Protein AF-A0A968QDN0-F1 (afdb_monomer_lite)

Secondary structure (DSSP, 8-state):
---EEEEETTEEEEEETTEEEEEEESSSHHHHHHHHHHHHHTT-TTS-HHHHHHHHHH----HHHHHHS-HHHHHHHHHHHTTSS-HHHHHHHHHHHHHHHHHHHTTS-TT--EEEEE--SPPP-S--B-HHHHHHHHHHHHHHHGGGTTT-S-TT-EEEE-TT-S-PPTT--HHHHHHHHHHTBT--HHHHHHHTT--HHHHHHHHHHHHHTTSEEEEPPPTTGGGSPPPPP-S----------------------SSSHHHHHHHHTT----------TTSHHHHHHHHHH------S----

Sequence (304 aa):
MFEGCLSIDNFFLHFNQGQLVYATNSVAPFERLERHLRRLSNQNPQITNLIIQQPRQEFKNDLQTYISFPTDYKSIIWLLETGHLTNQEAVTLIRRITREVFESFLCLPDFSKYQVVPRVNQITELCRFDLNDYTDQCQKRLKSWEIFRDHIWSSYQRPYLVAVKEKAIAGLSQQQHETICKLLKGLNFRQISAVIDRDELVVAKILYPSIQDKSIILRDPKSPFDLLPNLPRPENVFELPKDSAWRGEDSGFLKVNSHSKQTVLALQDLWKVAYVDHDRSHQKNFSQYLEKNFISDHWLLMMP

Structure (mmCIF, N/CA/C/O backbone):
data_AF-A0A968QDN0-F1
#
_entry.id   AF-A0A968QDN0-F1
#
loop_
_atom_site.group_PDB
_atom_site.id
_atom_site.type_symbol
_atom_site.label_atom_id
_atom_site.label_alt_id
_atom_site.label_comp_id
_atom_site.label_asym_id
_atom_site.label_entity_id
_atom_site.label_seq_id
_atom_site.pdbx_PDB_ins_code
_atom_site.Cartn_x
_atom_site.Cartn_y
_atom_site.Cartn_z
_atom_site.occupancy
_atom_site.B_iso_or_equiv
_atom_site.auth_seq_id
_atom_site.auth_comp_id
_atom_site.auth_asym_id
_atom_site.auth_atom_id
_atom_site.pdbx_PDB_model_num
ATOM 1 N N . MET A 1 1 ? -27.250 -5.675 9.742 1.00 69.69 1 MET A N 1
ATOM 2 C CA . MET A 1 1 ? -26.171 -5.388 8.772 1.00 69.69 1 MET A CA 1
ATOM 3 C C . MET A 1 1 ? -24.840 -5.712 9.449 1.00 69.69 1 MET A C 1
ATOM 5 O O . MET A 1 1 ? -24.754 -5.485 10.646 1.00 69.69 1 MET A O 1
ATOM 9 N N . PHE A 1 2 ? -23.885 -6.346 8.761 1.00 77.44 2 PHE A N 1
ATOM 10 C CA . PHE A 1 2 ? -22.714 -6.968 9.405 1.00 77.44 2 PHE A CA 1
ATOM 11 C C . PHE A 1 2 ? -21.759 -5.947 10.060 1.00 77.44 2 PHE A C 1
ATOM 13 O O . PHE A 1 2 ? -21.459 -4.912 9.468 1.00 77.44 2 PHE A O 1
ATOM 20 N N . GLU A 1 3 ? -21.265 -6.260 11.261 1.00 86.94 3 GLU A N 1
ATOM 21 C CA . GLU A 1 3 ? -20.222 -5.513 11.974 1.00 86.94 3 GLU A CA 1
ATOM 22 C C . GLU A 1 3 ? -19.200 -6.502 12.550 1.00 86.94 3 GLU A C 1
ATOM 24 O O . GLU A 1 3 ? -19.545 -7.422 13.295 1.00 86.94 3 GLU A O 1
ATOM 29 N N . GLY A 1 4 ? -17.933 -6.336 12.181 1.00 87.38 4 GLY A N 1
ATOM 30 C CA . GLY A 1 4 ? -16.901 -7.314 12.503 1.00 87.38 4 GLY A CA 1
ATOM 31 C C . GLY A 1 4 ? -15.704 -7.246 11.574 1.00 87.38 4 GLY A C 1
ATOM 32 O O . GLY A 1 4 ? -15.545 -6.300 10.802 1.00 87.38 4 GLY A O 1
ATOM 33 N N . CYS A 1 5 ? -14.855 -8.259 11.670 1.00 89.31 5 CYS A N 1
ATOM 34 C CA . CYS A 1 5 ? -13.720 -8.473 10.791 1.00 89.31 5 CYS A CA 1
ATOM 35 C C . CYS A 1 5 ? -13.946 -9.746 9.970 1.00 89.31 5 CYS A C 1
ATOM 37 O O . CYS A 1 5 ? -14.256 -10.804 10.520 1.00 89.31 5 CYS A O 1
ATOM 39 N N . LEU A 1 6 ? -13.801 -9.639 8.653 1.00 89.31 6 LEU A N 1
ATOM 40 C CA . LEU A 1 6 ? -13.639 -10.780 7.763 1.00 89.31 6 LEU A CA 1
ATOM 41 C C . LEU A 1 6 ? -12.140 -11.064 7.640 1.00 89.31 6 LEU A C 1
ATOM 43 O O . LEU A 1 6 ? -11.388 -10.213 7.170 1.00 89.31 6 LEU A O 1
ATOM 47 N N . SER A 1 7 ? -11.723 -12.256 8.053 1.00 87.44 7 SER A N 1
ATOM 48 C CA . SER A 1 7 ? -10.343 -12.727 7.973 1.00 87.44 7 SER A CA 1
ATOM 49 C C . SER A 1 7 ? -10.232 -13.824 6.920 1.00 87.44 7 SER A C 1
ATOM 51 O O . SER A 1 7 ? -10.955 -14.816 6.999 1.00 87.44 7 SER A O 1
ATOM 53 N N . ILE A 1 8 ? -9.323 -13.669 5.959 1.00 86.50 8 ILE A N 1
ATOM 54 C CA . ILE A 1 8 ? -9.020 -14.675 4.929 1.00 86.50 8 ILE A CA 1
ATOM 55 C C . ILE A 1 8 ? -7.507 -14.747 4.773 1.00 86.50 8 ILE A C 1
ATOM 57 O O . ILE A 1 8 ? -6.885 -13.742 4.441 1.00 86.50 8 ILE A O 1
ATOM 61 N N . ASP A 1 9 ? -6.907 -15.914 5.011 1.00 85.19 9 ASP A N 1
ATOM 62 C CA . ASP A 1 9 ? -5.451 -16.089 5.021 1.00 85.19 9 ASP A CA 1
ATOM 63 C C . ASP A 1 9 ? -4.755 -15.019 5.891 1.00 85.19 9 ASP A C 1
ATOM 65 O O . ASP A 1 9 ? -4.933 -14.979 7.107 1.00 85.19 9 ASP A O 1
ATOM 69 N N . ASN A 1 10 ? -3.992 -14.122 5.264 1.00 88.12 10 ASN A N 1
ATOM 70 C CA . ASN A 1 10 ? -3.286 -13.023 5.920 1.00 88.12 10 ASN A CA 1
ATOM 71 C C . ASN A 1 10 ? -4.045 -11.685 5.875 1.00 88.12 10 ASN A C 1
ATOM 73 O O . ASN A 1 10 ? -3.478 -10.673 6.282 1.00 88.12 10 ASN A O 1
ATOM 77 N N . PHE A 1 11 ? -5.273 -11.651 5.354 1.00 91.44 11 PHE A N 1
ATOM 78 C CA . PHE A 1 11 ? -6.075 -10.452 5.099 1.00 91.44 11 PHE A CA 1
ATOM 79 C C . PHE A 1 11 ? -7.162 -10.253 6.151 1.00 91.44 11 PHE A C 1
ATOM 81 O O . PHE A 1 11 ? -7.810 -11.207 6.571 1.00 91.44 11 PHE A O 1
ATOM 88 N N . PHE A 1 12 ? -7.397 -8.992 6.510 1.00 91.88 12 PHE A N 1
ATOM 89 C CA . PHE A 1 12 ? -8.346 -8.563 7.534 1.00 91.88 12 PHE A CA 1
ATOM 90 C C . PHE A 1 12 ? -9.145 -7.363 7.017 1.00 91.88 12 PHE A C 1
ATOM 92 O O . PHE A 1 12 ? -8.585 -6.293 6.756 1.00 91.88 12 PHE A O 1
ATOM 99 N N . LEU A 1 13 ? -10.450 -7.546 6.827 1.00 93.38 13 LEU A N 1
ATOM 100 C CA . LEU A 1 13 ? -11.370 -6.535 6.311 1.00 93.38 13 LEU A CA 1
ATOM 101 C C . LEU A 1 13 ? -12.362 -6.169 7.414 1.00 93.38 13 LEU A C 1
ATOM 103 O O . LEU A 1 13 ? -13.166 -6.995 7.841 1.00 93.38 13 LEU A O 1
ATOM 107 N N . HIS A 1 14 ? -12.313 -4.923 7.873 1.00 93.00 14 HIS A N 1
ATOM 108 C CA . HIS A 1 14 ? -13.128 -4.438 8.981 1.00 93.00 14 HIS A CA 1
ATOM 109 C C . HIS A 1 14 ? -14.373 -3.739 8.462 1.00 93.00 14 HIS A C 1
ATOM 111 O O . HIS A 1 14 ? -14.279 -2.778 7.699 1.00 93.00 14 HIS A O 1
ATOM 117 N N . PHE A 1 15 ? -15.532 -4.178 8.941 1.00 90.81 15 PHE A N 1
ATOM 118 C CA . PHE A 1 15 ? -16.835 -3.648 8.565 1.00 90.81 15 PHE A CA 1
ATOM 119 C C . PHE A 1 15 ? -17.557 -3.045 9.762 1.00 90.81 15 PHE A C 1
ATOM 121 O O . PHE A 1 15 ? -17.434 -3.541 10.887 1.00 90.81 15 PHE A O 1
ATOM 128 N N . ASN A 1 16 ? -18.342 -2.005 9.502 1.00 89.56 16 ASN A N 1
ATOM 129 C CA . ASN A 1 16 ? -19.350 -1.494 10.420 1.00 89.56 16 ASN A CA 1
ATOM 130 C C . ASN A 1 16 ? -20.619 -1.166 9.649 1.00 89.56 16 ASN A C 1
ATOM 132 O O . ASN A 1 16 ? -20.554 -0.482 8.628 1.00 89.56 16 ASN A O 1
ATOM 136 N N . GLN A 1 17 ? -21.761 -1.660 10.132 1.00 87.81 17 GLN A N 1
ATOM 137 C CA . GLN A 1 17 ? -23.049 -1.498 9.463 1.00 87.81 17 GLN A CA 1
ATOM 138 C C . GLN A 1 17 ? -22.937 -1.829 7.964 1.00 87.81 17 GLN A C 1
ATOM 140 O O . GLN A 1 17 ? -23.455 -1.107 7.124 1.00 87.81 17 GLN A O 1
ATOM 145 N N . GLY A 1 18 ? -22.225 -2.911 7.623 1.00 85.44 18 GLY A N 1
ATOM 146 C CA . GLY A 1 18 ? -22.058 -3.410 6.250 1.00 85.44 18 GLY A CA 1
ATOM 147 C C . GLY A 1 18 ? -21.146 -2.577 5.356 1.00 85.44 18 GLY A C 1
ATOM 148 O O . GLY A 1 18 ? -20.876 -2.984 4.231 1.00 85.44 18 GLY A O 1
ATOM 149 N N . GLN A 1 19 ? -20.636 -1.450 5.845 1.00 91.44 19 GLN A N 1
ATOM 150 C CA . GLN A 1 19 ? -19.688 -0.611 5.127 1.00 91.44 19 GLN A CA 1
ATOM 151 C C . GLN A 1 19 ? -18.263 -0.996 5.506 1.00 91.44 19 GLN A C 1
ATOM 153 O O . GLN A 1 19 ? -17.982 -1.312 6.665 1.00 91.44 19 GLN A O 1
ATOM 158 N N . LEU A 1 20 ? -17.355 -0.952 4.533 1.00 92.56 20 LEU A N 1
ATOM 159 C CA . LEU A 1 20 ? -15.938 -1.199 4.768 1.00 92.56 20 LEU A CA 1
ATOM 160 C C . LEU A 1 20 ? -15.341 0.008 5.507 1.00 92.56 20 LEU A C 1
ATOM 162 O O . LEU A 1 20 ? -15.508 1.149 5.086 1.00 92.56 20 LEU A O 1
ATOM 166 N N . VAL A 1 21 ? -14.646 -0.237 6.612 1.00 94.12 21 VAL A N 1
ATOM 167 C CA . VAL A 1 21 ? -13.963 0.790 7.419 1.00 94.12 21 VAL A CA 1
ATOM 168 C C . VAL A 1 21 ? -12.477 0.813 7.083 1.00 94.12 21 VAL A C 1
ATOM 170 O O . VAL A 1 21 ? -11.894 1.876 6.871 1.00 94.12 21 VAL A O 1
ATOM 173 N N . TYR A 1 22 ? -11.861 -0.367 7.022 1.00 95.56 22 TYR A N 1
ATOM 174 C CA . TYR A 1 22 ? -10.439 -0.519 6.743 1.00 95.56 22 TYR A CA 1
ATOM 175 C C . TYR A 1 22 ? -10.131 -1.925 6.232 1.00 95.56 22 TYR A C 1
ATOM 177 O O . TYR A 1 22 ? -10.780 -2.888 6.638 1.00 95.56 22 TYR A O 1
ATOM 185 N N . ALA A 1 23 ? -9.115 -2.048 5.382 1.00 95.12 23 ALA A N 1
ATOM 186 C CA . ALA A 1 23 ? -8.560 -3.333 4.980 1.00 95.12 23 ALA A CA 1
ATOM 187 C C . ALA A 1 23 ? -7.055 -3.343 5.243 1.00 95.12 23 ALA A C 1
ATOM 189 O O . ALA A 1 23 ? -6.342 -2.410 4.867 1.00 95.12 23 ALA A O 1
ATOM 190 N N . THR A 1 24 ? -6.567 -4.420 5.853 1.00 94.81 24 THR A N 1
ATOM 191 C CA . THR A 1 24 ? -5.135 -4.672 6.016 1.00 94.81 24 THR A CA 1
ATOM 192 C C . THR A 1 24 ? -4.780 -6.133 5.763 1.00 94.81 24 THR A C 1
ATOM 194 O O . THR A 1 24 ? -5.641 -6.986 5.566 1.00 94.81 24 THR A O 1
ATOM 197 N N . ASN A 1 25 ? -3.485 -6.418 5.741 1.00 92.44 25 ASN A N 1
ATOM 198 C CA . ASN A 1 25 ? -2.953 -7.765 5.791 1.00 92.44 25 ASN A CA 1
ATOM 199 C C . ASN A 1 25 ? -1.662 -7.773 6.621 1.00 92.44 25 ASN A C 1
ATOM 201 O O . ASN A 1 25 ? -1.000 -6.736 6.752 1.00 92.44 25 ASN A O 1
ATOM 205 N N . SER A 1 26 ? -1.300 -8.935 7.158 1.00 89.38 26 SER A N 1
ATOM 206 C CA . SER A 1 26 ? -0.135 -9.113 8.037 1.00 89.38 26 SER A CA 1
ATOM 207 C C . SER A 1 26 ? 1.221 -9.032 7.313 1.00 89.38 26 SER A C 1
ATOM 209 O O . SER A 1 26 ? 2.267 -9.034 7.965 1.00 89.38 26 SER A O 1
ATOM 211 N N . VAL A 1 27 ? 1.243 -8.906 5.980 1.00 90.62 27 VAL A N 1
ATOM 212 C CA . VAL A 1 27 ? 2.476 -8.822 5.185 1.00 90.62 27 VAL A CA 1
ATOM 213 C C . VAL A 1 27 ? 3.043 -7.401 5.225 1.00 90.62 27 VAL A C 1
ATOM 215 O O . VAL A 1 27 ? 2.542 -6.482 4.573 1.00 90.62 27 VAL A O 1
ATOM 218 N N . ALA A 1 28 ? 4.115 -7.232 6.004 1.00 89.69 28 ALA A N 1
ATOM 219 C CA . ALA A 1 28 ? 4.878 -5.988 6.160 1.00 89.69 28 ALA A CA 1
ATOM 220 C C . ALA A 1 28 ? 4.023 -4.699 6.342 1.00 89.69 28 ALA A C 1
ATOM 222 O O . ALA A 1 28 ? 4.246 -3.705 5.648 1.00 89.69 28 ALA A O 1
ATOM 223 N N . PRO A 1 29 ? 3.070 -4.653 7.292 1.00 91.25 29 PRO A N 1
ATOM 224 C CA . PRO A 1 29 ? 2.096 -3.561 7.400 1.00 91.25 29 PRO A CA 1
ATOM 225 C C . PRO A 1 29 ? 2.724 -2.200 7.718 1.00 91.25 29 PRO A C 1
ATOM 227 O O . PRO A 1 29 ? 2.304 -1.192 7.157 1.00 91.25 29 PRO A O 1
ATOM 230 N N . PHE A 1 30 ? 3.782 -2.151 8.535 1.00 92.25 30 PHE A N 1
ATOM 231 C CA . PHE A 1 30 ? 4.504 -0.895 8.762 1.00 92.25 30 PHE A CA 1
ATOM 232 C C . PHE A 1 30 ? 5.289 -0.437 7.535 1.00 92.25 30 PHE A C 1
ATOM 234 O O . PHE A 1 30 ? 5.328 0.754 7.274 1.00 92.25 30 PHE A O 1
ATOM 241 N N . GLU A 1 31 ? 5.855 -1.347 6.733 1.00 94.00 31 GLU A N 1
ATOM 242 C CA . GLU A 1 31 ? 6.490 -0.940 5.469 1.00 94.00 31 GLU A CA 1
ATOM 243 C C . GLU A 1 31 ? 5.456 -0.304 4.534 1.00 94.00 31 GLU A C 1
ATOM 245 O O . GLU A 1 31 ? 5.715 0.741 3.937 1.00 94.00 31 GLU A O 1
ATOM 250 N N . ARG A 1 32 ? 4.251 -0.885 4.478 1.00 95.69 32 ARG A N 1
ATOM 251 C CA . ARG A 1 32 ? 3.128 -0.337 3.717 1.00 95.69 32 ARG A CA 1
ATOM 252 C C . ARG A 1 32 ? 2.730 1.047 4.217 1.00 95.69 32 ARG A C 1
ATOM 254 O O . ARG A 1 32 ? 2.637 1.971 3.411 1.00 95.69 32 ARG A O 1
ATOM 261 N N . LEU A 1 33 ? 2.521 1.203 5.524 1.00 96.75 33 LEU A N 1
ATOM 262 C CA . LEU A 1 33 ? 2.193 2.493 6.129 1.00 96.75 33 LEU A CA 1
ATOM 263 C C . LEU A 1 33 ? 3.286 3.531 5.844 1.00 96.75 33 LEU A C 1
ATOM 265 O O . LEU A 1 33 ? 2.981 4.624 5.373 1.00 96.75 33 LEU A O 1
ATOM 269 N N . GLU A 1 34 ? 4.553 3.172 6.044 1.00 96.50 34 GLU A N 1
ATOM 270 C CA . GLU A 1 34 ? 5.700 4.038 5.781 1.00 96.50 34 GLU A CA 1
ATOM 271 C C . GLU A 1 34 ? 5.760 4.481 4.317 1.00 96.50 34 GLU A C 1
ATOM 273 O O . GLU A 1 34 ? 6.015 5.652 4.046 1.00 96.50 34 GLU A O 1
ATOM 278 N N . ARG A 1 35 ? 5.489 3.590 3.353 1.00 94.75 35 ARG A N 1
ATOM 279 C CA . ARG A 1 35 ? 5.407 3.963 1.932 1.00 94.75 35 ARG A CA 1
ATOM 280 C C . ARG A 1 35 ? 4.325 5.004 1.674 1.00 94.75 35 ARG A C 1
ATOM 282 O O . ARG A 1 35 ? 4.568 5.968 0.949 1.00 94.75 35 ARG A O 1
ATOM 289 N N . HIS A 1 36 ? 3.138 4.828 2.249 1.00 96.06 36 HIS A N 1
ATOM 290 C CA . HIS A 1 36 ? 2.043 5.784 2.065 1.00 96.06 36 HIS A CA 1
ATOM 291 C C . HIS A 1 36 ? 2.304 7.113 2.777 1.00 96.06 36 HIS A C 1
ATOM 293 O O . HIS A 1 36 ? 1.993 8.161 2.211 1.00 96.06 36 HIS A O 1
ATOM 299 N N . LEU A 1 37 ? 2.948 7.088 3.946 1.00 96.06 37 LEU A N 1
ATOM 300 C CA . LEU A 1 37 ? 3.407 8.291 4.642 1.00 96.06 37 LEU A CA 1
ATOM 301 C C . LEU A 1 37 ? 4.501 9.027 3.860 1.00 96.06 37 LEU A C 1
ATOM 303 O O . LEU A 1 37 ? 4.412 10.239 3.731 1.00 96.06 37 LEU A O 1
ATOM 307 N N . ARG A 1 38 ? 5.474 8.326 3.258 1.00 92.44 38 ARG A N 1
ATOM 308 C CA . ARG A 1 38 ? 6.491 8.944 2.379 1.00 92.44 38 ARG A CA 1
ATOM 309 C C . ARG A 1 38 ? 5.867 9.647 1.179 1.00 92.44 38 ARG A C 1
ATOM 311 O O . ARG A 1 38 ? 6.307 10.713 0.771 1.00 92.44 38 ARG A O 1
ATOM 318 N N . ARG A 1 39 ? 4.810 9.076 0.598 1.00 89.44 39 ARG A N 1
ATOM 319 C CA . ARG A 1 39 ? 4.075 9.767 -0.472 1.00 89.44 39 ARG A CA 1
ATOM 320 C C . ARG A 1 39 ? 3.420 11.041 0.032 1.00 89.44 39 ARG A C 1
ATOM 322 O O . ARG A 1 39 ? 3.413 12.046 -0.668 1.00 89.44 39 ARG A O 1
ATOM 329 N N . LEU A 1 40 ? 2.866 10.988 1.237 1.00 91.50 40 LEU A N 1
ATOM 330 C CA . LEU A 1 40 ? 2.240 12.138 1.866 1.00 91.50 40 LEU A CA 1
ATOM 331 C C . LEU A 1 40 ? 3.266 13.211 2.263 1.00 91.50 40 LEU A C 1
ATOM 333 O O . LEU A 1 40 ? 2.987 14.391 2.086 1.00 91.50 40 LEU A O 1
ATOM 337 N N . SER A 1 41 ? 4.471 12.829 2.699 1.00 91.50 41 SER A N 1
ATOM 338 C CA . SER A 1 41 ? 5.529 13.777 3.068 1.00 91.50 41 SER A CA 1
ATOM 339 C C . SER A 1 41 ? 6.000 14.637 1.902 1.00 91.50 41 SER A C 1
ATOM 341 O O . SER A 1 41 ? 6.451 15.760 2.102 1.00 91.50 41 SER A O 1
ATOM 343 N N . ASN A 1 42 ? 5.848 14.152 0.668 1.00 83.69 42 ASN A N 1
ATOM 344 C CA . ASN A 1 42 ? 6.141 14.962 -0.510 1.00 83.69 42 ASN A CA 1
ATOM 345 C C . ASN A 1 42 ? 5.103 16.078 -0.749 1.00 83.69 42 ASN A C 1
ATOM 347 O O . ASN A 1 42 ? 5.359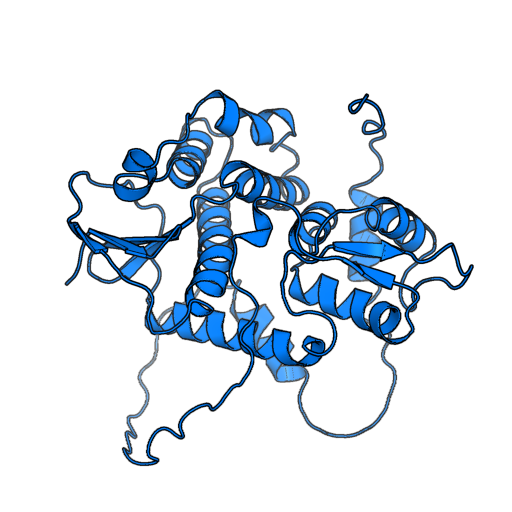 17.016 -1.501 1.00 83.69 42 ASN A O 1
ATOM 351 N N . GLN A 1 43 ? 3.928 15.975 -0.122 1.00 84.88 43 GLN A N 1
ATOM 352 C CA . GLN A 1 43 ? 2.870 16.990 -0.134 1.00 84.88 43 GLN A CA 1
ATOM 353 C C . GLN A 1 43 ? 2.922 17.856 1.132 1.00 84.88 43 GLN A C 1
ATOM 355 O O . GLN A 1 43 ? 2.606 19.043 1.078 1.00 84.88 43 GLN A O 1
ATOM 360 N N . ASN A 1 44 ? 3.360 17.273 2.251 1.00 87.25 44 ASN A N 1
ATOM 361 C CA . ASN A 1 44 ? 3.527 17.935 3.537 1.00 87.25 44 ASN A CA 1
ATOM 362 C C . ASN A 1 44 ? 4.925 17.654 4.132 1.00 87.25 44 ASN A C 1
ATOM 364 O O . ASN A 1 44 ? 5.117 16.631 4.798 1.00 87.25 44 ASN A O 1
ATOM 368 N N . PRO A 1 45 ? 5.890 18.581 3.973 1.00 88.44 45 PRO A N 1
ATOM 369 C CA . PRO A 1 45 ? 7.255 18.418 4.480 1.00 88.44 45 PRO A CA 1
ATOM 370 C C . PRO A 1 45 ? 7.373 18.282 6.006 1.00 88.44 45 PRO A C 1
ATOM 372 O O . PRO A 1 45 ? 8.429 17.888 6.496 1.00 88.44 45 PRO A O 1
ATOM 375 N N . GLN A 1 46 ? 6.317 18.600 6.769 1.00 91.25 46 GLN A N 1
ATOM 376 C CA . GLN A 1 46 ? 6.305 18.400 8.222 1.00 91.25 46 GLN A CA 1
ATOM 377 C C . GLN A 1 46 ? 6.293 16.916 8.600 1.00 91.25 46 GLN A C 1
ATOM 379 O O . GLN A 1 46 ? 6.733 16.564 9.692 1.00 91.25 46 GLN A O 1
ATOM 384 N N . ILE A 1 47 ? 5.851 16.030 7.700 1.00 93.44 47 ILE A N 1
ATOM 385 C CA . ILE A 1 47 ? 5.915 14.577 7.885 1.00 93.44 47 ILE A CA 1
ATOM 386 C C . ILE A 1 47 ? 7.355 14.125 7.611 1.00 93.44 47 ILE A C 1
ATOM 388 O O . ILE A 1 47 ? 7.711 13.673 6.525 1.00 93.44 47 ILE A O 1
ATOM 392 N N . THR A 1 48 ? 8.219 14.296 8.605 1.00 94.19 48 THR A N 1
ATOM 393 C CA . THR A 1 48 ? 9.639 13.946 8.499 1.00 94.19 48 THR A CA 1
ATOM 394 C C . THR A 1 48 ? 9.863 12.433 8.527 1.00 94.19 48 THR A C 1
ATOM 396 O O . THR A 1 48 ? 9.035 11.666 9.018 1.00 94.19 48 THR A O 1
ATOM 399 N N . ASN A 1 49 ? 11.041 11.979 8.088 1.00 90.81 49 ASN A N 1
ATOM 400 C CA . ASN A 1 49 ? 11.413 10.561 8.178 1.00 90.81 49 ASN A CA 1
ATOM 401 C C . ASN A 1 49 ? 11.379 10.010 9.613 1.00 90.81 49 ASN A C 1
ATOM 403 O O . ASN A 1 49 ? 11.121 8.822 9.788 1.00 90.81 49 ASN A O 1
ATOM 407 N N . LEU A 1 50 ? 11.594 10.853 10.629 1.00 93.75 50 LEU A N 1
ATOM 408 C CA . LEU A 1 50 ? 11.444 10.451 12.028 1.00 93.75 50 LEU A CA 1
ATOM 409 C C . LEU A 1 50 ? 9.987 10.084 12.334 1.00 93.75 50 LEU A C 1
ATOM 411 O O . LEU A 1 50 ? 9.734 8.989 12.828 1.00 93.75 50 LEU A O 1
ATOM 415 N N . ILE A 1 51 ? 9.035 10.940 11.951 1.00 94.81 51 ILE A N 1
ATOM 416 C CA . ILE A 1 51 ? 7.593 10.695 12.127 1.00 94.81 51 ILE A CA 1
ATOM 417 C C . ILE A 1 51 ? 7.155 9.436 11.374 1.00 94.81 51 ILE A C 1
ATOM 419 O O . ILE A 1 51 ? 6.389 8.631 11.893 1.00 94.81 51 ILE A O 1
ATOM 423 N N . ILE A 1 52 ? 7.683 9.220 10.167 1.00 95.25 52 ILE A N 1
ATOM 424 C CA . ILE A 1 52 ? 7.364 8.041 9.349 1.00 95.25 52 ILE A CA 1
ATOM 425 C C . ILE A 1 52 ? 7.732 6.732 10.065 1.00 95.25 52 ILE A C 1
ATOM 427 O O . ILE A 1 52 ? 7.015 5.744 9.931 1.00 95.25 52 ILE A O 1
ATOM 431 N N . GLN A 1 53 ? 8.834 6.713 10.822 1.00 94.00 53 GLN A N 1
ATOM 432 C CA . GLN A 1 53 ? 9.348 5.510 11.487 1.00 94.00 53 GLN A CA 1
ATOM 433 C C . GLN A 1 53 ? 8.787 5.289 12.901 1.00 94.00 53 GLN A C 1
ATOM 435 O O . GLN A 1 53 ? 8.811 4.159 13.391 1.00 94.00 53 GLN A O 1
ATOM 440 N N . GLN A 1 54 ? 8.265 6.332 13.553 1.00 94.19 54 GLN A N 1
ATOM 441 C CA . GLN A 1 54 ? 7.722 6.262 14.916 1.00 94.19 54 GLN A CA 1
ATOM 442 C C . GLN A 1 54 ? 6.658 5.168 15.121 1.00 94.19 54 GLN A C 1
ATOM 444 O O . GLN A 1 54 ? 6.796 4.411 16.082 1.00 94.19 54 GLN A O 1
ATOM 449 N N . PRO A 1 55 ? 5.658 4.986 14.230 1.00 94.00 55 PRO A N 1
ATOM 450 C CA . PRO A 1 55 ? 4.643 3.946 14.393 1.00 94.00 55 PRO A CA 1
ATOM 451 C C . PRO A 1 55 ? 5.185 2.541 14.669 1.00 94.00 55 PRO A C 1
ATOM 453 O O . PRO A 1 55 ? 4.652 1.812 15.501 1.00 94.00 55 PRO A O 1
ATOM 456 N N . ARG A 1 56 ? 6.275 2.161 13.993 1.00 91.25 56 ARG A N 1
ATOM 457 C CA . ARG A 1 56 ? 6.905 0.843 14.148 1.00 91.25 56 ARG A CA 1
ATOM 458 C C . ARG A 1 56 ? 7.538 0.654 15.529 1.00 91.25 56 ARG A C 1
ATOM 460 O O . ARG A 1 56 ? 7.695 -0.480 15.971 1.00 91.25 56 ARG A O 1
ATOM 467 N N . GLN A 1 57 ? 7.964 1.743 16.162 1.00 90.38 57 GLN A N 1
ATOM 468 C CA . GLN A 1 57 ? 8.577 1.730 17.490 1.00 90.38 57 GLN A CA 1
ATOM 469 C C . GLN A 1 57 ? 7.507 1.703 18.586 1.00 90.38 57 GLN A C 1
ATOM 471 O O . GLN A 1 57 ? 7.686 1.019 19.590 1.00 90.38 57 GLN A O 1
ATOM 476 N N . GLU A 1 58 ? 6.395 2.404 18.356 1.00 90.19 58 GLU A N 1
ATOM 477 C CA . GLU A 1 58 ? 5.283 2.519 19.301 1.00 90.19 58 GLU A CA 1
ATOM 478 C C . GLU A 1 58 ? 4.441 1.237 19.372 1.00 90.19 58 GLU A C 1
ATOM 480 O O . GLU A 1 58 ? 4.041 0.789 20.446 1.00 90.19 58 GLU A O 1
ATOM 485 N N . PHE A 1 59 ? 4.191 0.603 18.224 1.00 88.00 59 PHE A N 1
ATOM 486 C CA . PHE A 1 59 ? 3.256 -0.513 18.132 1.00 88.00 59 PHE A CA 1
ATOM 487 C C . PHE A 1 59 ? 3.955 -1.832 17.796 1.00 88.00 59 PHE A C 1
ATOM 489 O O . PHE A 1 59 ? 4.752 -1.937 16.864 1.00 88.00 59 PHE A O 1
ATOM 496 N N . LYS A 1 60 ? 3.588 -2.891 18.525 1.00 79.69 60 LYS A N 1
ATOM 497 C CA . LYS A 1 60 ? 3.985 -4.271 18.214 1.00 79.69 60 LYS A CA 1
ATOM 498 C C . LYS A 1 60 ? 2.914 -4.948 17.369 1.00 79.69 60 LYS A C 1
ATOM 500 O O . LYS A 1 60 ? 1.728 -4.792 17.636 1.00 79.69 60 LYS A O 1
ATOM 505 N N . ASN A 1 61 ? 3.343 -5.729 16.382 1.00 71.00 61 ASN A N 1
ATOM 506 C CA . ASN A 1 61 ? 2.443 -6.508 15.538 1.00 71.00 61 ASN A CA 1
ATOM 507 C C . ASN A 1 61 ? 2.225 -7.897 16.133 1.00 71.00 61 ASN A C 1
ATOM 509 O O . ASN A 1 61 ? 3.174 -8.670 16.252 1.00 71.00 61 ASN A O 1
ATOM 513 N N . ASP A 1 62 ? 0.973 -8.231 16.424 1.00 69.94 62 ASP A N 1
ATOM 514 C CA . ASP A 1 62 ? 0.532 -9.601 16.661 1.00 69.94 62 ASP A CA 1
ATOM 515 C C . ASP A 1 62 ? -0.778 -9.879 15.901 1.00 69.94 62 ASP A C 1
ATOM 517 O O . ASP A 1 62 ? -1.499 -8.961 15.501 1.00 69.94 62 ASP A O 1
ATOM 521 N N . LEU A 1 63 ? -1.068 -11.159 15.649 1.00 64.38 63 LEU A N 1
ATOM 522 C CA . LEU A 1 63 ? -2.231 -11.578 14.855 1.00 64.38 63 LEU A CA 1
ATOM 523 C C . LEU A 1 63 ? -3.569 -11.202 15.507 1.00 64.38 63 LEU A C 1
ATOM 525 O O . LEU A 1 63 ? -4.503 -10.808 14.811 1.00 64.38 63 LEU A O 1
ATOM 529 N N . GLN A 1 64 ? -3.659 -11.281 16.837 1.00 69.06 64 GLN A N 1
ATOM 530 C CA . GLN A 1 64 ? -4.881 -10.941 17.576 1.00 69.06 64 GLN A CA 1
ATOM 531 C C . GLN A 1 64 ? -5.218 -9.449 17.460 1.00 69.06 64 GLN A C 1
ATOM 533 O O . GLN A 1 64 ? -6.388 -9.052 17.418 1.00 69.06 64 GLN A O 1
ATOM 538 N N . THR A 1 65 ? -4.193 -8.613 17.328 1.00 74.38 65 THR A N 1
ATOM 539 C CA . THR A 1 65 ? -4.341 -7.180 17.125 1.00 74.38 65 THR A CA 1
ATOM 540 C C . THR A 1 65 ? -4.919 -6.866 15.749 1.00 74.38 65 THR A C 1
ATOM 542 O O . THR A 1 65 ? -5.740 -5.962 15.655 1.00 74.38 65 THR A O 1
ATOM 545 N N . TYR A 1 66 ? -4.600 -7.624 14.694 1.00 72.38 66 TYR A N 1
ATOM 546 C CA . TYR A 1 66 ? -5.196 -7.387 13.369 1.00 72.38 66 TYR A CA 1
ATOM 547 C C . TYR A 1 66 ? -6.684 -7.706 13.307 1.00 72.38 66 TYR A C 1
ATOM 549 O O . TYR A 1 66 ? -7.429 -6.984 12.658 1.00 72.38 66 TYR A O 1
ATOM 557 N N . ILE A 1 67 ? -7.136 -8.741 14.011 1.00 73.31 67 ILE A N 1
ATOM 558 C CA . ILE A 1 67 ? -8.559 -9.100 14.037 1.00 73.31 67 ILE A CA 1
ATOM 559 C C . ILE A 1 67 ? -9.368 -8.054 14.812 1.00 73.31 67 ILE A C 1
ATOM 561 O O . ILE A 1 67 ? -10.472 -7.688 14.407 1.00 73.31 67 ILE A O 1
ATOM 565 N N . SER A 1 68 ? -8.820 -7.564 15.925 1.00 79.50 68 SER A N 1
ATOM 566 C CA . SER A 1 68 ? -9.520 -6.638 16.816 1.00 79.50 68 SER A CA 1
ATOM 567 C C . SER A 1 68 ? -9.416 -5.184 16.358 1.00 79.50 68 SER A C 1
ATOM 569 O O . SER A 1 68 ? -10.436 -4.521 16.186 1.00 79.50 68 SER A O 1
ATOM 571 N N . PHE A 1 69 ? -8.198 -4.677 16.172 1.00 84.75 69 PHE A N 1
ATOM 572 C CA . PHE A 1 69 ? -7.934 -3.289 15.816 1.00 84.75 69 PHE A CA 1
ATOM 573 C C . PHE A 1 69 ? -6.505 -3.158 15.239 1.00 84.75 69 PHE A C 1
ATOM 575 O O . PHE A 1 69 ? -5.543 -3.038 16.014 1.00 84.75 69 PHE A O 1
ATOM 582 N N . PRO A 1 70 ? -6.364 -3.182 13.897 1.00 88.31 70 PRO A N 1
ATOM 583 C CA . PRO A 1 70 ? -5.086 -3.235 13.194 1.00 88.31 70 PRO A CA 1
ATOM 584 C C . PRO A 1 70 ? -4.075 -2.185 13.630 1.00 88.31 70 PRO A C 1
ATOM 586 O O . PRO A 1 70 ? -4.416 -1.016 13.801 1.00 88.31 70 PRO A O 1
ATOM 589 N N . THR A 1 71 ? -2.812 -2.590 13.769 1.00 89.69 71 THR A N 1
ATOM 590 C CA . THR A 1 71 ? -1.736 -1.712 14.253 1.00 89.69 71 THR A CA 1
ATOM 591 C C . THR A 1 71 ? -1.419 -0.568 13.304 1.00 89.69 71 THR A C 1
ATOM 593 O O . THR A 1 71 ? -1.146 0.538 13.757 1.00 89.69 71 THR A O 1
ATOM 596 N N . ASP A 1 72 ? -1.494 -0.792 11.998 1.00 92.62 72 ASP A N 1
ATOM 597 C CA . ASP A 1 72 ? -1.337 0.244 10.981 1.00 92.62 72 ASP A CA 1
ATOM 598 C C . ASP A 1 72 ? -2.502 1.248 11.007 1.00 92.62 72 ASP A C 1
ATOM 600 O O . ASP A 1 72 ? -2.265 2.448 10.901 1.00 92.62 72 ASP A O 1
ATOM 604 N N . TYR A 1 73 ? -3.737 0.800 11.255 1.00 94.81 73 TYR A N 1
ATOM 605 C CA . TYR A 1 73 ? -4.877 1.704 11.462 1.00 94.81 73 TYR A CA 1
ATOM 606 C C . TYR A 1 73 ? -4.752 2.507 12.766 1.00 94.81 73 TYR A C 1
ATOM 608 O O . TYR A 1 73 ? -4.893 3.730 12.756 1.00 94.81 73 TYR A O 1
ATOM 616 N N . LYS A 1 74 ? -4.405 1.837 13.877 1.00 93.19 74 LYS A N 1
ATOM 617 C CA . LYS A 1 74 ? -4.077 2.483 15.162 1.00 93.19 74 LYS A CA 1
ATOM 618 C C . LYS A 1 74 ? -2.988 3.531 15.003 1.00 93.19 74 LYS A C 1
ATOM 620 O O . LYS A 1 74 ? -3.107 4.612 15.557 1.00 93.19 74 LYS A O 1
ATOM 625 N N . SER A 1 75 ? -1.963 3.230 14.212 1.00 95.38 75 SER A N 1
ATOM 626 C CA . SER A 1 75 ? -0.862 4.153 13.947 1.00 95.38 75 SER A CA 1
ATOM 627 C C . SER A 1 75 ? -1.327 5.420 13.239 1.00 95.38 75 SER A C 1
ATOM 629 O O . SER A 1 75 ? -0.868 6.504 13.575 1.00 95.38 75 SER A O 1
ATOM 631 N N . ILE A 1 76 ? -2.248 5.308 12.277 1.00 97.31 76 ILE A N 1
ATOM 632 C CA . ILE A 1 76 ? -2.817 6.477 11.593 1.00 97.31 76 ILE A CA 1
ATOM 633 C C . ILE A 1 76 ? -3.618 7.338 12.577 1.00 97.31 76 ILE A C 1
ATOM 635 O O . ILE A 1 76 ? -3.498 8.561 12.547 1.00 97.31 76 ILE A O 1
ATOM 639 N N . ILE A 1 77 ? -4.409 6.711 13.452 1.00 95.88 77 ILE A N 1
ATOM 640 C CA . ILE A 1 77 ? -5.168 7.418 14.494 1.00 95.88 77 ILE A CA 1
ATOM 641 C C . ILE A 1 77 ? -4.218 8.096 15.481 1.00 95.88 77 ILE A C 1
ATOM 643 O O . ILE A 1 77 ? -4.371 9.280 15.748 1.00 95.88 77 ILE A O 1
ATOM 647 N N . TRP A 1 78 ? -3.193 7.389 15.948 1.00 96.12 78 TRP A N 1
ATOM 648 C CA . TRP A 1 78 ? -2.193 7.937 16.857 1.00 96.12 78 TRP A CA 1
ATOM 649 C C . TRP A 1 78 ? -1.469 9.142 16.247 1.00 96.12 78 TRP A C 1
ATOM 651 O O . TRP A 1 78 ? -1.371 10.178 16.891 1.00 96.12 78 TRP A O 1
ATOM 661 N N . LEU A 1 79 ? -1.039 9.056 14.982 1.00 97.12 79 LEU A N 1
ATOM 662 C CA . LEU A 1 79 ? -0.421 10.179 14.267 1.00 97.12 79 LEU A CA 1
ATOM 663 C C . LEU A 1 79 ? -1.370 11.382 14.104 1.00 97.12 79 LEU A C 1
ATOM 665 O O . LEU A 1 79 ? -0.916 12.525 14.058 1.00 97.12 79 LEU A O 1
ATOM 669 N N . LEU A 1 80 ? -2.679 11.146 13.992 1.00 97.19 80 LEU A N 1
ATOM 670 C CA . LEU A 1 80 ? -3.692 12.204 13.983 1.00 97.19 80 LEU A CA 1
ATOM 671 C C . LEU A 1 80 ? -3.844 12.838 15.375 1.00 97.19 80 LEU A C 1
ATOM 673 O O . LEU A 1 80 ? -3.859 14.060 15.495 1.00 97.19 80 LEU A O 1
ATOM 677 N N . GLU A 1 81 ? -3.932 12.021 16.423 1.00 95.94 81 GLU A N 1
ATOM 678 C CA . GLU A 1 81 ? -4.099 12.464 17.814 1.00 95.94 81 GLU A CA 1
ATOM 679 C C . GLU A 1 81 ? -2.878 13.231 18.337 1.00 95.94 81 GLU A C 1
ATOM 681 O O . GLU A 1 81 ? -3.032 14.195 19.086 1.00 95.94 81 GLU A O 1
ATOM 686 N N . THR A 1 82 ? -1.669 12.866 17.902 1.00 95.31 82 THR A N 1
ATOM 687 C CA . THR A 1 82 ? -0.426 13.586 18.225 1.00 95.31 82 THR A CA 1
ATOM 688 C C . THR A 1 82 ? -0.186 14.818 17.348 1.00 95.31 82 THR A C 1
ATOM 690 O O . THR A 1 82 ? 0.806 15.524 17.529 1.00 95.31 82 THR A O 1
ATOM 693 N N . GLY A 1 83 ? -1.094 15.117 16.412 1.00 95.25 83 GLY A N 1
ATOM 694 C CA . GLY A 1 83 ? -1.031 16.303 15.557 1.00 95.25 83 GLY A CA 1
ATOM 695 C C . GLY A 1 83 ? -0.006 16.219 14.423 1.00 95.25 83 GLY A C 1
ATOM 696 O O . GLY A 1 83 ? 0.292 17.235 13.796 1.00 95.25 83 GLY A O 1
ATOM 697 N N . HIS A 1 84 ? 0.534 15.032 14.134 1.00 96.31 84 HIS A N 1
ATOM 698 C CA . HIS A 1 84 ? 1.431 14.806 12.995 1.00 96.31 84 HIS A CA 1
ATOM 699 C C . HIS A 1 84 ? 0.687 14.687 11.661 1.00 96.31 84 HIS A C 1
ATOM 701 O O . HIS A 1 84 ? 1.286 14.903 10.608 1.00 96.31 84 HIS A O 1
ATOM 707 N N . LEU A 1 85 ? -0.606 14.356 11.697 1.00 97.12 85 LEU A N 1
ATOM 708 C CA . LEU A 1 85 ? -1.491 14.332 10.537 1.00 97.12 85 LEU A CA 1
ATOM 709 C C . LEU A 1 85 ? -2.713 15.213 10.776 1.00 97.12 85 LEU A C 1
ATOM 711 O O . LEU A 1 85 ? -3.278 15.253 11.865 1.00 97.12 85 LEU A O 1
ATOM 715 N N . THR A 1 86 ? -3.191 15.848 9.716 1.00 96.69 86 THR A N 1
ATOM 716 C CA . THR A 1 86 ? -4.545 16.397 9.656 1.00 96.69 86 THR A CA 1
ATOM 717 C C . THR A 1 86 ? -5.573 15.285 9.424 1.00 96.69 86 THR A C 1
ATOM 719 O O . THR A 1 86 ? -5.260 14.193 8.941 1.00 96.69 86 THR A O 1
ATOM 722 N N . ASN A 1 87 ? -6.852 15.569 9.691 1.00 96.62 87 ASN A N 1
ATOM 723 C CA . ASN A 1 87 ? -7.931 14.611 9.424 1.00 96.62 87 ASN A CA 1
ATOM 724 C C . ASN A 1 87 ? -7.983 14.191 7.937 1.00 96.62 87 ASN A C 1
ATOM 726 O O . ASN A 1 87 ? -8.142 13.011 7.626 1.00 96.62 87 ASN A O 1
ATOM 730 N N . GLN A 1 88 ? -7.776 15.136 7.012 1.00 96.56 88 GLN A N 1
ATOM 731 C CA . GLN A 1 88 ? -7.772 14.857 5.572 1.00 96.56 88 GLN A CA 1
ATOM 732 C C . GLN A 1 88 ? -6.623 13.927 5.160 1.00 96.56 88 GLN A C 1
ATOM 734 O O . GLN A 1 88 ? -6.811 13.033 4.330 1.00 96.56 88 GLN A O 1
ATOM 739 N N . GLU A 1 89 ? -5.446 14.113 5.749 1.00 96.75 89 GLU A N 1
ATOM 740 C CA . GLU A 1 89 ? -4.271 13.272 5.530 1.00 96.75 89 GLU A CA 1
ATOM 741 C C . GLU A 1 89 ? -4.470 11.858 6.081 1.00 96.75 89 GLU A C 1
ATOM 743 O O . GLU A 1 89 ? -4.238 10.883 5.363 1.00 96.75 89 GLU A O 1
ATOM 748 N N . ALA A 1 90 ? -4.989 11.738 7.307 1.00 97.69 90 ALA A N 1
ATOM 749 C CA . ALA A 1 90 ? -5.323 10.454 7.917 1.00 97.69 90 ALA A CA 1
ATOM 750 C C . ALA A 1 90 ? -6.338 9.676 7.064 1.00 97.69 90 ALA A C 1
ATOM 752 O O . ALA A 1 90 ? -6.100 8.523 6.699 1.00 97.69 90 ALA A O 1
ATOM 753 N N . VAL A 1 91 ? -7.428 10.328 6.640 1.00 97.38 91 VAL A N 1
ATOM 754 C CA . VAL A 1 91 ? -8.405 9.728 5.721 1.00 97.38 91 VAL A CA 1
ATOM 755 C C . VAL A 1 91 ? -7.739 9.332 4.400 1.00 97.38 91 VAL A C 1
ATOM 757 O O . VAL A 1 91 ? -8.002 8.250 3.883 1.00 97.38 91 VAL A O 1
ATOM 760 N N . THR A 1 92 ? -6.845 10.156 3.851 1.00 95.62 92 THR A N 1
ATOM 761 C CA . THR A 1 92 ? -6.121 9.840 2.608 1.00 95.62 92 THR A CA 1
ATOM 762 C C . THR A 1 92 ? -5.263 8.580 2.740 1.00 95.62 92 THR A C 1
ATOM 764 O O . THR A 1 92 ? -5.303 7.733 1.843 1.00 95.62 92 THR A O 1
ATOM 767 N N . LEU A 1 93 ? -4.535 8.411 3.847 1.00 96.88 93 LEU A N 1
ATOM 768 C CA . LEU A 1 93 ? -3.769 7.191 4.128 1.00 96.88 93 LEU A CA 1
ATOM 769 C C . LEU A 1 93 ? -4.682 5.968 4.203 1.00 96.88 93 LEU A C 1
ATOM 771 O O . LEU A 1 93 ? -4.416 4.966 3.539 1.00 96.88 93 LEU A O 1
ATOM 775 N N . ILE A 1 94 ? -5.796 6.083 4.929 1.00 97.38 94 ILE A N 1
ATOM 776 C CA . ILE A 1 94 ? -6.794 5.017 5.067 1.00 97.38 94 ILE A CA 1
ATOM 777 C C . ILE A 1 94 ? -7.315 4.593 3.696 1.00 97.38 94 ILE A C 1
ATOM 779 O O . ILE A 1 94 ? -7.318 3.401 3.387 1.00 97.38 94 ILE A O 1
ATOM 783 N N . ARG A 1 95 ? -7.688 5.553 2.838 1.00 95.75 95 ARG A N 1
ATOM 784 C CA . ARG A 1 95 ? -8.153 5.268 1.472 1.00 95.75 95 ARG A CA 1
ATOM 785 C C . ARG A 1 95 ? -7.096 4.539 0.645 1.00 95.75 95 ARG A C 1
ATOM 787 O O . ARG A 1 95 ? -7.432 3.590 -0.056 1.00 95.75 95 ARG A O 1
ATOM 794 N N . ARG A 1 96 ? -5.839 4.993 0.691 1.00 94.81 96 ARG A N 1
ATOM 795 C CA . ARG A 1 96 ? -4.744 4.435 -0.121 1.00 94.81 96 ARG A CA 1
ATOM 796 C C . ARG A 1 96 ? -4.347 3.029 0.330 1.00 94.81 96 ARG A C 1
ATOM 798 O O . ARG A 1 96 ? -4.196 2.156 -0.522 1.00 94.81 96 ARG A O 1
ATOM 805 N N . ILE A 1 97 ? -4.217 2.808 1.638 1.00 96.94 97 ILE A N 1
ATOM 806 C CA . ILE A 1 97 ? -3.856 1.500 2.197 1.00 96.94 97 ILE A CA 1
ATOM 807 C C . ILE A 1 97 ? -4.982 0.495 1.980 1.00 96.94 97 ILE A C 1
ATOM 809 O O . ILE A 1 97 ? -4.724 -0.588 1.459 1.00 96.94 97 ILE A O 1
ATOM 813 N N . THR A 1 98 ? -6.222 0.878 2.302 1.00 97.12 98 THR A N 1
ATOM 814 C CA . THR A 1 98 ? -7.390 0.012 2.094 1.00 97.12 98 THR A CA 1
ATOM 815 C C . THR A 1 98 ? -7.466 -0.426 0.635 1.00 97.12 98 THR A C 1
ATOM 817 O O . THR A 1 98 ? -7.679 -1.601 0.375 1.00 97.12 98 THR A O 1
ATOM 820 N N . ARG A 1 99 ? -7.186 0.469 -0.323 1.00 95.94 99 ARG A N 1
ATOM 821 C CA . ARG A 1 99 ? -7.244 0.152 -1.756 1.00 95.94 99 ARG A CA 1
ATOM 822 C C . ARG A 1 99 ? -6.158 -0.835 -2.157 1.00 95.94 99 ARG A C 1
ATOM 824 O O . ARG A 1 99 ? -6.453 -1.814 -2.826 1.00 95.94 99 ARG A O 1
ATOM 831 N N . GLU A 1 100 ? -4.912 -0.578 -1.751 1.00 95.38 100 GLU A N 1
ATOM 832 C CA . GLU A 1 100 ? -3.783 -1.480 -2.022 1.00 95.38 100 GLU A CA 1
ATOM 833 C C . GLU A 1 100 ? -4.073 -2.899 -1.515 1.00 95.38 100 GLU A C 1
ATOM 835 O O . GLU A 1 100 ? -3.838 -3.876 -2.224 1.00 95.38 100 GLU A O 1
ATOM 840 N N . VAL A 1 101 ? -4.612 -3.009 -0.302 1.00 96.56 101 VAL A N 1
ATOM 841 C CA . VAL A 1 101 ? -4.918 -4.299 0.317 1.00 96.56 101 VAL A CA 1
ATOM 842 C C . VAL A 1 101 ? -6.127 -4.951 -0.337 1.00 96.56 101 VAL A C 1
ATOM 844 O O . VAL A 1 101 ? -6.087 -6.145 -0.607 1.00 96.56 101 VAL A O 1
ATOM 847 N N . PHE A 1 102 ? -7.186 -4.188 -0.597 1.00 95.50 102 PHE A N 1
ATOM 848 C CA . PHE A 1 102 ? -8.424 -4.709 -1.164 1.00 95.50 102 PHE A CA 1
ATOM 849 C C . PHE A 1 102 ? -8.229 -5.183 -2.609 1.00 95.50 102 PHE A C 1
ATOM 851 O O . PHE A 1 102 ? -8.737 -6.233 -2.975 1.00 95.50 102 PHE A O 1
ATOM 858 N N . GLU A 1 103 ? -7.415 -4.488 -3.411 1.00 94.50 103 GLU A N 1
ATOM 859 C CA . GLU A 1 103 ? -6.981 -4.984 -4.724 1.00 94.50 103 GLU A CA 1
ATOM 860 C C . GLU A 1 103 ? -6.300 -6.345 -4.609 1.00 94.50 103 GLU A C 1
ATOM 862 O O . GLU A 1 103 ? -6.648 -7.264 -5.338 1.00 94.50 103 GLU A O 1
ATOM 867 N N . SER A 1 104 ? -5.356 -6.485 -3.677 1.00 94.44 104 SER A N 1
ATOM 868 C CA . SER A 1 104 ? -4.673 -7.757 -3.449 1.00 94.44 104 SER A CA 1
ATOM 869 C C . SER A 1 104 ? -5.620 -8.835 -2.912 1.00 94.44 104 SER A C 1
ATOM 871 O O . SER A 1 104 ? -5.451 -9.998 -3.253 1.00 94.44 104 SER A O 1
ATOM 873 N N . PHE A 1 105 ? -6.605 -8.469 -2.094 1.00 94.00 105 PHE A N 1
ATOM 874 C CA . PHE A 1 105 ? -7.619 -9.382 -1.573 1.00 94.00 105 PHE A CA 1
ATOM 875 C C . PHE A 1 105 ? -8.499 -9.956 -2.690 1.00 94.00 105 PHE A C 1
ATOM 877 O O . PHE A 1 105 ? -8.748 -11.155 -2.712 1.00 94.00 105 PHE A O 1
ATOM 884 N N . LEU A 1 106 ? -8.911 -9.129 -3.656 1.00 92.31 106 LEU A N 1
ATOM 885 C CA . LEU A 1 106 ? -9.700 -9.569 -4.815 1.00 92.31 106 LEU A CA 1
ATOM 886 C C . LEU A 1 106 ? -8.942 -10.529 -5.748 1.00 92.31 106 LEU A C 1
ATOM 888 O O . LEU A 1 106 ? -9.549 -11.117 -6.637 1.00 92.31 106 LEU A O 1
ATOM 892 N N . CYS A 1 107 ? -7.629 -10.674 -5.568 1.00 92.50 107 CYS A N 1
ATOM 893 C CA . CYS A 1 107 ? -6.804 -11.630 -6.300 1.00 92.50 107 CYS A CA 1
ATOM 894 C C . CYS A 1 107 ? -6.666 -12.990 -5.595 1.00 92.50 107 CYS A C 1
ATOM 896 O O . CYS A 1 107 ? -5.954 -13.859 -6.103 1.00 92.50 107 CYS A O 1
ATOM 898 N N . LEU A 1 108 ? -7.252 -13.165 -4.405 1.00 88.56 108 LEU A N 1
ATOM 899 C CA . LEU A 1 108 ? -7.222 -14.447 -3.705 1.00 88.56 108 LEU A CA 1
ATOM 900 C C . LEU A 1 108 ? -8.012 -15.512 -4.486 1.00 88.56 108 LEU A C 1
ATOM 902 O O . LEU A 1 108 ? -9.010 -15.180 -5.123 1.00 88.56 108 LEU A O 1
ATOM 906 N N . PRO A 1 109 ? -7.602 -16.792 -4.435 1.00 81.06 109 PRO A N 1
ATOM 907 C CA . PRO A 1 109 ? -8.365 -17.875 -5.046 1.00 81.06 109 PRO A CA 1
ATOM 908 C C . PRO A 1 109 ? -9.753 -18.051 -4.408 1.00 81.06 109 PRO A C 1
ATOM 910 O O . PRO A 1 109 ? -9.899 -17.942 -3.191 1.00 81.06 109 PRO A O 1
ATOM 913 N N . ASP A 1 110 ? -10.747 -18.452 -5.206 1.00 71.56 110 ASP A N 1
ATOM 914 C CA . ASP A 1 110 ? -12.143 -18.649 -4.765 1.00 71.56 110 ASP A CA 1
ATOM 915 C C . ASP A 1 110 ? -12.311 -19.661 -3.612 1.00 71.56 110 ASP A C 1
ATOM 917 O O . ASP A 1 110 ? -13.307 -19.643 -2.891 1.00 71.56 110 ASP A O 1
ATOM 921 N N . PHE A 1 111 ? -11.333 -20.552 -3.411 1.00 62.34 111 PHE A N 1
ATOM 922 C CA . PHE A 1 111 ? -11.358 -21.597 -2.382 1.00 62.34 111 PHE A CA 1
ATOM 923 C C . PHE A 1 111 ? -10.694 -21.193 -1.055 1.00 62.34 111 PHE A C 1
ATOM 925 O O . PHE A 1 111 ? -10.475 -22.055 -0.196 1.00 62.34 111 PHE A O 1
ATOM 932 N N . SER A 1 112 ? -10.349 -19.915 -0.860 1.00 74.69 112 SER A N 1
ATOM 933 C CA . SER A 1 112 ? -9.764 -19.462 0.404 1.00 74.69 112 SER A CA 1
ATOM 934 C C . SER A 1 112 ? -10.769 -19.580 1.555 1.00 74.69 112 SER A C 1
ATOM 936 O O . SER A 1 112 ? -11.904 -19.102 1.500 1.00 74.69 112 SER A O 1
ATOM 938 N N . LYS A 1 113 ? -10.340 -20.228 2.642 1.00 78.50 113 LYS A N 1
ATOM 939 C CA . LYS A 1 113 ? -11.151 -20.351 3.856 1.00 78.50 113 LYS A CA 1
ATOM 940 C C . LYS A 1 113 ? -11.244 -18.992 4.537 1.00 78.50 113 LYS A C 1
ATOM 942 O O . LYS A 1 113 ? -10.224 -18.352 4.782 1.00 78.50 113 LYS A O 1
ATOM 947 N N . TYR A 1 114 ? -12.458 -18.593 4.892 1.00 82.12 114 TYR A N 1
ATOM 948 C CA . TYR A 1 114 ? -12.706 -17.341 5.590 1.00 82.12 114 TYR A CA 1
ATOM 949 C C . TYR A 1 114 ? -13.229 -17.573 7.004 1.00 82.12 114 TYR A C 1
ATOM 951 O O . TYR A 1 114 ? -13.901 -18.563 7.298 1.00 82.12 114 TYR A O 1
ATOM 959 N N . GLN A 1 115 ? -12.943 -16.615 7.875 1.00 82.56 115 GLN A N 1
ATOM 960 C CA . GLN A 1 115 ? -13.499 -16.522 9.211 1.00 82.56 115 GLN A CA 1
ATOM 961 C C . GLN A 1 115 ? -14.155 -15.157 9.382 1.00 82.56 115 GLN A C 1
ATOM 963 O O . GLN A 1 115 ? -13.579 -14.124 9.049 1.00 82.56 115 GLN A O 1
ATOM 968 N N . VAL A 1 116 ? -15.362 -15.155 9.938 1.00 84.75 116 VAL A N 1
ATOM 969 C CA . VAL A 1 116 ? -16.066 -13.933 10.316 1.00 84.75 116 VAL A CA 1
ATOM 970 C C . VAL A 1 116 ? -15.980 -13.794 11.827 1.00 84.75 116 VAL A C 1
ATOM 972 O O . VAL A 1 116 ? -16.487 -14.642 12.559 1.00 84.75 116 VAL A O 1
ATOM 975 N N . VAL A 1 117 ? -15.324 -12.737 12.292 1.00 83.94 117 VAL A N 1
ATOM 976 C CA . VAL A 1 117 ? -15.154 -12.449 13.716 1.00 83.94 117 VAL A CA 1
ATOM 977 C C . VAL A 1 117 ? -16.020 -11.241 14.076 1.00 83.94 117 VAL A C 1
ATOM 979 O O . VAL A 1 117 ? -15.779 -10.151 13.550 1.00 83.94 117 VAL A O 1
ATOM 982 N N . PRO A 1 118 ? -17.037 -11.397 14.945 1.00 83.12 118 PRO A N 1
ATOM 983 C CA . PRO A 1 118 ? -17.825 -10.272 15.435 1.00 83.12 118 PRO A CA 1
ATOM 984 C C . PRO A 1 118 ? -16.942 -9.224 16.111 1.00 83.12 118 PRO A C 1
ATOM 986 O O . PRO A 1 118 ? -15.946 -9.550 16.761 1.00 83.12 118 PRO A O 1
ATOM 989 N N . ARG A 1 119 ? -17.309 -7.951 15.967 1.00 75.75 119 ARG A N 1
ATOM 990 C CA . ARG A 1 119 ? -16.552 -6.861 16.581 1.00 75.75 119 ARG A CA 1
ATOM 991 C C . ARG A 1 119 ? -16.718 -6.902 18.104 1.00 75.75 119 ARG A C 1
ATOM 993 O O . ARG A 1 119 ? -17.833 -6.817 18.603 1.00 75.75 119 ARG A O 1
ATOM 1000 N N . VAL A 1 120 ? -15.601 -7.002 18.826 1.00 70.19 120 VAL A N 1
ATOM 1001 C CA . VAL A 1 120 ? -15.591 -6.982 20.302 1.00 70.19 120 VAL A CA 1
ATOM 1002 C C . VAL A 1 120 ? -15.427 -5.557 20.842 1.00 70.19 120 VAL A C 1
ATOM 1004 O O . VAL A 1 120 ? -16.029 -5.213 21.852 1.00 70.19 120 VAL A O 1
ATOM 1007 N N . ASN A 1 121 ? -14.663 -4.710 20.141 1.00 69.31 121 ASN A N 1
ATOM 1008 C CA . ASN A 1 121 ? -14.359 -3.337 20.550 1.00 69.31 121 ASN A CA 1
ATOM 1009 C C . ASN A 1 121 ? -14.737 -2.340 19.457 1.00 69.31 121 ASN A C 1
ATOM 1011 O O . ASN A 1 121 ? -14.510 -2.596 18.273 1.00 69.31 121 ASN A O 1
ATOM 1015 N N . GLN A 1 122 ? -15.250 -1.177 19.852 1.00 72.50 122 GLN A N 1
ATOM 1016 C CA . GLN A 1 122 ? -15.524 -0.092 18.919 1.00 72.50 122 GLN A CA 1
ATOM 1017 C C . GLN A 1 122 ? -14.201 0.463 18.375 1.00 72.50 122 GLN A C 1
ATOM 1019 O O . GLN A 1 122 ? -13.325 0.874 19.132 1.00 72.50 122 GLN A O 1
ATOM 1024 N N . ILE A 1 123 ? -14.047 0.443 17.053 1.00 74.88 123 ILE A N 1
ATOM 1025 C CA . ILE A 1 123 ? -12.923 1.082 16.368 1.00 74.88 123 ILE A CA 1
ATOM 1026 C C . ILE A 1 123 ? -13.313 2.545 16.135 1.00 74.88 123 ILE A C 1
ATOM 1028 O O . ILE A 1 123 ? -14.432 2.808 15.700 1.00 74.88 123 ILE A O 1
ATOM 1032 N N . THR A 1 124 ? -12.416 3.495 16.407 1.00 85.62 124 THR A N 1
ATOM 1033 C CA . THR A 1 124 ? -12.631 4.900 16.027 1.00 85.62 124 THR A CA 1
ATOM 1034 C C . THR A 1 124 ? -12.638 5.010 14.507 1.00 85.62 124 THR A C 1
ATOM 1036 O O . THR A 1 124 ? -11.642 4.705 13.856 1.00 85.62 124 THR A O 1
ATOM 1039 N N . GLU A 1 125 ? -13.757 5.438 13.926 1.00 90.00 125 GLU A N 1
ATOM 1040 C CA . GLU A 1 125 ? -13.930 5.461 12.473 1.00 90.00 125 GLU A CA 1
ATOM 1041 C C . GLU A 1 125 ? -13.691 6.860 11.925 1.00 90.00 125 GLU A C 1
ATOM 1043 O O . GLU A 1 125 ? -14.463 7.783 12.172 1.00 90.00 125 GLU A O 1
ATOM 1048 N N . LEU A 1 126 ? -12.628 7.008 11.137 1.00 93.50 126 LEU A N 1
ATOM 1049 C CA . LEU A 1 126 ? -12.344 8.267 10.442 1.00 93.50 126 LEU A CA 1
ATOM 1050 C C . LEU A 1 126 ? -13.080 8.374 9.097 1.00 93.50 126 LEU A C 1
ATOM 1052 O O . LEU A 1 126 ? -13.344 9.475 8.619 1.00 93.50 126 LEU A O 1
ATOM 1056 N N . CYS A 1 127 ? -13.399 7.241 8.463 1.00 93.62 127 CYS A N 1
ATOM 1057 C CA . CYS A 1 127 ? -14.196 7.181 7.238 1.00 93.62 127 CYS A CA 1
ATOM 1058 C C . CYS A 1 127 ? -14.776 5.775 7.010 1.00 93.62 127 CYS A C 1
ATOM 1060 O O . CYS A 1 127 ? -14.378 4.817 7.672 1.00 93.62 127 CYS A O 1
ATOM 1062 N N . ARG A 1 128 ? -15.713 5.673 6.060 1.00 93.81 128 ARG A N 1
ATOM 1063 C CA . ARG A 1 128 ? -16.317 4.422 5.585 1.00 93.81 128 ARG A CA 1
ATOM 1064 C C . ARG A 1 128 ? -16.373 4.409 4.060 1.00 93.81 128 ARG A C 1
ATOM 1066 O O . ARG A 1 128 ? -16.398 5.470 3.429 1.00 93.81 128 ARG A O 1
ATOM 1073 N N . PHE A 1 129 ? -16.427 3.216 3.488 1.00 92.25 129 PHE A N 1
ATOM 1074 C CA . PHE A 1 129 ? -16.535 2.963 2.058 1.00 92.25 129 PHE A CA 1
ATOM 1075 C C . PHE A 1 129 ? -17.769 2.112 1.778 1.00 92.25 129 PHE A C 1
ATOM 1077 O O . PHE A 1 129 ? -18.005 1.107 2.456 1.00 92.25 129 PHE A O 1
ATOM 1084 N N . ASP A 1 130 ? -18.535 2.505 0.763 1.00 91.75 130 ASP A N 1
ATOM 1085 C CA . ASP A 1 130 ? -19.529 1.615 0.177 1.00 91.75 130 ASP A CA 1
ATOM 1086 C C . ASP A 1 130 ? -18.815 0.442 -0.502 1.00 91.75 130 ASP A C 1
ATOM 1088 O O . ASP A 1 130 ? -17.876 0.644 -1.272 1.00 91.75 130 ASP A O 1
ATOM 1092 N N . LEU A 1 131 ? -19.221 -0.785 -0.176 1.00 87.00 131 LEU A N 1
ATOM 1093 C CA . LEU A 1 131 ? -18.510 -1.980 -0.619 1.00 87.00 131 LEU A CA 1
ATOM 1094 C C . LEU A 1 131 ? -18.628 -2.200 -2.132 1.00 87.00 131 LEU A C 1
ATOM 1096 O O . LEU A 1 131 ? -17.656 -2.642 -2.747 1.00 87.00 131 LEU A O 1
ATOM 1100 N N . ASN A 1 132 ? -19.779 -1.884 -2.729 1.00 86.38 132 ASN A N 1
ATOM 1101 C CA . ASN A 1 132 ? -20.007 -2.084 -4.158 1.00 86.38 132 ASN A CA 1
ATOM 1102 C C . ASN A 1 132 ? -19.162 -1.093 -4.958 1.00 86.38 132 ASN A C 1
ATOM 1104 O O . ASN A 1 132 ? -18.363 -1.504 -5.798 1.00 86.38 132 ASN A O 1
ATOM 1108 N N . ASP A 1 133 ? -19.232 0.193 -4.604 1.00 87.69 133 ASP A N 1
ATOM 1109 C CA . ASP A 1 133 ? -18.429 1.239 -5.245 1.00 87.69 133 ASP A CA 1
ATOM 1110 C C . ASP A 1 133 ? -16.924 0.957 -5.123 1.00 87.69 133 ASP A C 1
ATOM 1112 O O . ASP A 1 133 ? -16.149 1.158 -6.068 1.00 87.69 133 ASP A O 1
ATOM 1116 N N . TYR A 1 134 ? -16.489 0.486 -3.948 1.00 87.56 134 TYR A N 1
ATOM 1117 C CA . TYR A 1 134 ? -15.083 0.182 -3.695 1.00 87.56 134 TYR A CA 1
ATOM 1118 C C . TYR A 1 134 ? -14.601 -1.030 -4.494 1.00 87.56 134 TYR A C 1
ATOM 1120 O O . TYR A 1 134 ? -13.500 -1.006 -5.055 1.00 87.56 134 TYR A O 1
ATOM 1128 N N . THR A 1 135 ? -15.438 -2.065 -4.592 1.00 88.38 135 THR A N 1
ATOM 1129 C CA . THR A 1 135 ? -15.167 -3.262 -5.396 1.00 88.38 135 THR A CA 1
ATOM 1130 C C . THR A 1 135 ? -15.059 -2.909 -6.872 1.00 88.38 135 THR A C 1
ATOM 1132 O O . THR A 1 135 ? -14.044 -3.227 -7.496 1.00 88.38 135 THR A O 1
ATOM 1135 N N . ASP A 1 136 ? -16.019 -2.156 -7.406 1.00 89.94 136 ASP A N 1
ATOM 1136 C CA . ASP A 1 136 ? -16.021 -1.701 -8.796 1.00 89.94 136 ASP A CA 1
ATOM 1137 C C . ASP A 1 136 ? -14.771 -0.883 -9.141 1.00 89.94 136 ASP A C 1
ATOM 1139 O O . ASP A 1 136 ? -14.163 -1.053 -10.206 1.00 89.94 136 ASP A O 1
ATOM 1143 N N . GLN A 1 137 ? -14.356 0.017 -8.244 1.00 91.06 137 GLN A N 1
ATOM 1144 C CA . GLN A 1 137 ? -13.144 0.811 -8.432 1.00 91.06 137 GLN A CA 1
ATOM 1145 C C . GLN A 1 137 ? -11.886 -0.066 -8.467 1.00 91.06 137 GLN A C 1
ATOM 1147 O O . GLN A 1 137 ? -11.036 0.119 -9.348 1.00 91.06 137 GLN A O 1
ATOM 1152 N N . CYS A 1 138 ? -11.753 -1.004 -7.528 1.00 90.19 138 CYS A N 1
ATOM 1153 C CA . CYS A 1 138 ? -10.589 -1.884 -7.450 1.00 90.19 138 CYS A CA 1
ATOM 1154 C C . CYS A 1 138 ? -10.527 -2.825 -8.659 1.00 90.19 138 CYS A C 1
ATOM 1156 O O . CYS A 1 138 ? -9.472 -2.950 -9.278 1.00 90.19 138 CYS A O 1
ATOM 1158 N N . GLN A 1 139 ? -11.657 -3.393 -9.087 1.00 90.12 139 GLN A N 1
ATOM 1159 C CA . GLN A 1 139 ? -11.727 -4.238 -10.281 1.00 90.12 139 GLN A CA 1
ATOM 1160 C C . GLN A 1 139 ? -11.332 -3.488 -11.559 1.00 90.12 139 GLN A C 1
ATOM 1162 O O . GLN A 1 139 ? -10.585 -4.023 -12.377 1.00 90.12 139 GLN A O 1
ATOM 1167 N N . LYS A 1 140 ? -11.758 -2.229 -11.741 1.00 91.62 140 LYS A N 1
ATOM 1168 C CA . LYS A 1 140 ? -11.323 -1.401 -12.888 1.00 91.62 140 LYS A CA 1
ATOM 1169 C C . LYS A 1 140 ? -9.806 -1.191 -12.907 1.00 91.62 140 LYS A C 1
ATOM 1171 O O . LYS A 1 140 ? -9.182 -1.224 -13.971 1.00 91.62 140 LYS A O 1
ATOM 1176 N N . ARG A 1 141 ? -9.196 -0.996 -11.736 1.00 91.75 141 ARG A N 1
ATOM 1177 C CA . ARG A 1 141 ? -7.737 -0.868 -11.609 1.00 91.75 141 ARG A CA 1
ATOM 1178 C C . ARG A 1 141 ? -7.016 -2.194 -11.834 1.00 91.75 141 ARG A C 1
ATOM 1180 O O . ARG A 1 141 ? -6.000 -2.190 -12.519 1.00 91.75 141 ARG A O 1
ATOM 1187 N N . LEU A 1 142 ? -7.557 -3.314 -11.357 1.00 90.88 142 LEU A N 1
ATOM 1188 C CA . LEU A 1 142 ? -7.033 -4.652 -11.653 1.00 90.88 142 LEU A CA 1
ATOM 1189 C C . LEU A 1 142 ? -7.075 -4.958 -13.155 1.00 90.88 142 LEU A C 1
ATOM 1191 O O . LEU A 1 142 ? -6.060 -5.363 -13.707 1.00 90.88 142 LEU A O 1
ATOM 1195 N N . LYS A 1 143 ? -8.171 -4.630 -13.850 1.00 91.25 143 LYS A N 1
ATOM 1196 C CA . LYS A 1 143 ? -8.245 -4.721 -15.321 1.00 91.25 143 LYS A CA 1
ATOM 1197 C C . LYS A 1 143 ? -7.178 -3.873 -16.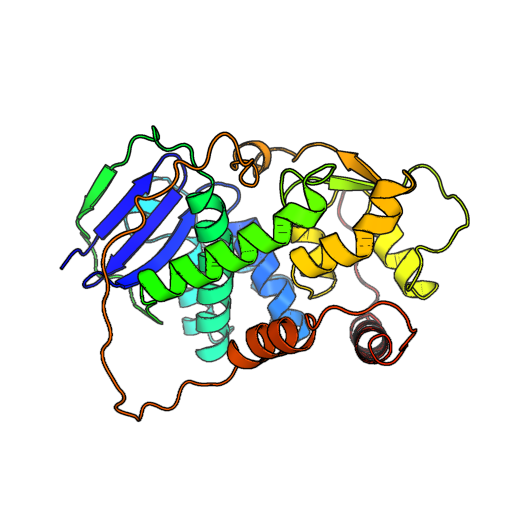017 1.00 91.25 143 LYS A C 1
ATOM 1199 O O . LYS A 1 143 ? -6.615 -4.275 -17.026 1.00 91.25 143 LYS A O 1
ATOM 1204 N N . SER A 1 144 ? -6.833 -2.714 -15.455 1.00 91.12 144 SER A N 1
ATOM 1205 C CA . SER A 1 144 ? -5.760 -1.868 -16.003 1.00 91.12 144 SER A CA 1
ATOM 1206 C C . SER A 1 144 ? -4.368 -2.500 -15.892 1.00 91.12 144 SER A C 1
ATOM 1208 O O . SER A 1 144 ? -3.464 -2.066 -16.598 1.00 91.12 144 SER A O 1
ATOM 1210 N N . TRP A 1 145 ? -4.170 -3.508 -15.036 1.00 92.31 145 TRP A N 1
ATOM 1211 C CA . TRP A 1 145 ? -2.923 -4.274 -14.996 1.00 92.31 145 TRP A CA 1
ATOM 1212 C C . TRP A 1 145 ? -2.817 -5.307 -16.123 1.00 92.31 145 TRP A C 1
ATOM 1214 O O . TRP A 1 145 ? -1.704 -5.714 -16.456 1.00 92.31 145 TRP A O 1
ATOM 1224 N N . GLU A 1 146 ? -3.932 -5.707 -16.745 1.00 89.00 146 GLU A N 1
ATOM 1225 C CA . GLU A 1 146 ? -3.954 -6.761 -17.770 1.00 89.00 146 GLU A CA 1
ATOM 1226 C C . GLU A 1 146 ? -3.072 -6.429 -18.977 1.00 89.00 146 GLU A C 1
ATOM 1228 O O . GLU A 1 146 ? -2.469 -7.329 -19.554 1.00 89.00 146 GLU A O 1
ATOM 1233 N N . ILE A 1 147 ? -2.913 -5.146 -19.321 1.00 89.88 147 ILE A N 1
ATOM 1234 C CA . ILE A 1 147 ? -2.042 -4.711 -20.428 1.00 89.88 147 ILE A CA 1
ATOM 1235 C C . ILE A 1 147 ? -0.557 -5.033 -20.196 1.00 89.88 147 ILE A C 1
ATOM 1237 O O . ILE A 1 147 ? 0.228 -5.022 -21.142 1.00 89.88 147 ILE A O 1
ATOM 1241 N N . PHE A 1 148 ? -0.164 -5.308 -18.949 1.00 92.12 148 PHE A N 1
ATOM 1242 C CA . PHE A 1 148 ? 1.215 -5.607 -18.565 1.00 92.12 148 PHE A CA 1
ATOM 1243 C C . PHE A 1 148 ? 1.460 -7.092 -18.271 1.00 92.12 148 PHE A C 1
ATOM 1245 O O . PHE A 1 148 ? 2.587 -7.466 -17.937 1.00 92.12 148 PHE A O 1
ATOM 1252 N N . ARG A 1 149 ? 0.424 -7.933 -18.382 1.00 86.88 149 ARG A N 1
ATOM 1253 C CA . ARG A 1 149 ? 0.380 -9.308 -17.853 1.00 86.88 149 ARG A CA 1
ATOM 1254 C C . ARG A 1 149 ? 1.497 -10.233 -18.324 1.00 86.88 149 ARG A C 1
ATOM 1256 O O . ARG A 1 149 ? 1.855 -11.161 -17.606 1.00 86.88 149 ARG A O 1
ATOM 1263 N N . ASP A 1 150 ? 2.024 -9.995 -19.524 1.00 90.00 150 ASP A N 1
ATOM 1264 C CA . ASP A 1 150 ? 3.026 -10.869 -20.139 1.00 90.00 150 ASP A CA 1
ATOM 1265 C C . ASP A 1 150 ? 4.340 -10.847 -19.353 1.00 90.00 150 ASP A C 1
ATOM 1267 O O . ASP A 1 150 ? 5.121 -11.793 -19.400 1.00 90.00 150 ASP A O 1
ATOM 1271 N N . HIS A 1 151 ? 4.570 -9.767 -18.603 1.00 93.62 151 HIS A N 1
ATOM 1272 C CA . HIS A 1 151 ? 5.793 -9.558 -17.839 1.00 93.62 151 HIS A CA 1
ATOM 1273 C C . HIS A 1 151 ? 5.501 -9.259 -16.362 1.00 93.62 151 HIS A C 1
ATOM 1275 O O . HIS A 1 151 ? 6.222 -9.738 -15.481 1.00 93.62 151 HIS A O 1
ATOM 1281 N N . ILE A 1 152 ? 4.443 -8.489 -16.081 1.00 95.31 152 ILE A N 1
ATOM 1282 C CA . ILE A 1 152 ? 4.052 -8.076 -14.733 1.00 95.31 152 ILE A CA 1
ATOM 1283 C C . ILE A 1 152 ? 2.877 -8.926 -14.247 1.00 95.31 152 ILE A C 1
ATOM 1285 O O . ILE A 1 152 ? 1.724 -8.687 -14.592 1.00 95.31 152 ILE A O 1
ATOM 1289 N N . TRP A 1 153 ? 3.177 -9.899 -13.397 1.00 94.88 153 TRP A N 1
ATOM 1290 C CA . TRP A 1 153 ? 2.210 -10.742 -12.701 1.00 94.88 153 TRP A CA 1
ATOM 1291 C C . TRP A 1 153 ? 2.049 -10.371 -11.221 1.00 94.88 153 TRP A C 1
ATOM 1293 O O . TRP A 1 153 ? 1.146 -10.879 -10.568 1.00 94.88 153 TRP A O 1
ATOM 1303 N N . SER A 1 154 ? 2.882 -9.484 -10.671 1.00 95.25 154 SER A N 1
ATOM 1304 C CA . SER A 1 154 ? 2.703 -8.938 -9.321 1.00 95.25 154 SER A CA 1
ATOM 1305 C C . SER A 1 154 ? 3.210 -7.503 -9.228 1.00 95.25 154 SER A C 1
ATOM 1307 O O . SER A 1 154 ? 4.309 -7.183 -9.684 1.00 95.25 154 SER A O 1
ATOM 1309 N N . SER A 1 155 ? 2.454 -6.639 -8.539 1.00 95.06 155 SER A N 1
ATOM 1310 C CA . SER A 1 155 ? 2.907 -5.275 -8.213 1.00 95.06 155 SER A CA 1
ATOM 1311 C C . SER A 1 155 ? 4.123 -5.245 -7.267 1.00 95.06 155 SER A C 1
ATOM 1313 O O . SER A 1 155 ? 4.731 -4.194 -7.067 1.00 95.06 155 SER A O 1
ATOM 1315 N N . TYR A 1 156 ? 4.508 -6.401 -6.715 1.00 96.75 156 TYR A N 1
ATOM 1316 C CA . TYR A 1 156 ? 5.694 -6.569 -5.879 1.00 96.75 156 TYR A CA 1
ATOM 1317 C C . TYR A 1 156 ? 6.896 -7.166 -6.629 1.00 96.75 156 TYR A C 1
ATOM 1319 O O . TYR A 1 156 ? 7.952 -7.352 -6.019 1.00 96.75 156 TYR A O 1
ATOM 1327 N N . GLN A 1 157 ? 6.790 -7.426 -7.940 1.00 96.62 157 GLN A N 1
ATOM 1328 C CA . GLN A 1 157 ? 7.964 -7.749 -8.755 1.00 96.62 157 GLN A CA 1
ATOM 1329 C C . GLN A 1 157 ? 8.974 -6.600 -8.734 1.00 96.62 157 GLN A C 1
ATOM 1331 O O . GLN A 1 157 ? 8.625 -5.420 -8.624 1.00 96.62 157 GLN A O 1
ATOM 1336 N N . ARG A 1 158 ? 10.249 -6.970 -8.838 1.00 95.50 158 ARG A N 1
ATOM 1337 C CA . ARG A 1 158 ? 11.386 -6.062 -8.698 1.00 95.50 158 ARG A CA 1
ATOM 1338 C C . ARG A 1 158 ? 12.022 -5.813 -10.061 1.00 95.50 158 ARG A C 1
ATOM 1340 O O . ARG A 1 158 ? 12.654 -6.730 -10.591 1.00 95.50 158 ARG A O 1
ATOM 1347 N N . PRO A 1 159 ? 11.866 -4.618 -10.644 1.00 92.88 159 PRO A N 1
ATOM 1348 C CA . PRO A 1 159 ? 12.577 -4.258 -11.859 1.00 92.88 159 PRO A CA 1
ATOM 1349 C C . PRO A 1 159 ? 14.066 -3.986 -11.582 1.00 92.88 159 PRO A C 1
ATOM 1351 O O . PRO A 1 159 ? 14.432 -3.276 -10.645 1.00 92.88 159 PRO A O 1
ATOM 1354 N N . TYR A 1 160 ? 14.926 -4.561 -12.423 1.00 89.19 160 TYR A N 1
ATOM 1355 C CA . TYR A 1 160 ? 16.378 -4.390 -12.417 1.00 89.19 160 TYR A CA 1
ATOM 1356 C C . TYR A 1 160 ? 16.862 -3.980 -13.797 1.00 89.19 160 TYR A C 1
ATOM 1358 O O . TYR A 1 160 ? 16.433 -4.546 -14.802 1.00 89.19 160 TYR A O 1
ATOM 1366 N N . LEU A 1 161 ? 17.812 -3.054 -13.850 1.00 83.88 161 LEU A N 1
ATOM 1367 C CA . LEU A 1 161 ? 18.484 -2.735 -15.104 1.00 83.88 161 LEU A CA 1
ATOM 1368 C C . LEU A 1 161 ? 19.442 -3.850 -15.510 1.00 83.88 161 LEU A C 1
ATOM 1370 O O . LEU A 1 161 ? 20.281 -4.289 -14.721 1.00 83.88 161 LEU A O 1
ATOM 1374 N N . VAL A 1 162 ? 19.346 -4.265 -16.768 1.00 77.25 162 VAL A N 1
ATOM 1375 C CA . VAL A 1 162 ? 20.360 -5.100 -17.407 1.00 77.25 162 VAL A CA 1
ATOM 1376 C C . VAL A 1 162 ? 21.437 -4.160 -17.932 1.00 77.25 162 VAL A C 1
ATOM 1378 O O . VAL A 1 162 ? 21.142 -3.346 -18.799 1.00 77.25 162 VAL A O 1
ATOM 1381 N N . ALA A 1 163 ? 22.633 -4.246 -17.333 1.00 55.91 163 ALA A N 1
ATOM 1382 C CA . ALA A 1 163 ? 23.866 -3.502 -17.626 1.00 55.91 163 ALA A CA 1
ATOM 1383 C C . ALA A 1 163 ? 23.723 -2.373 -18.662 1.00 55.91 163 ALA A C 1
ATOM 1385 O O . ALA A 1 163 ? 23.657 -2.649 -19.856 1.00 55.91 163 ALA A O 1
ATOM 1386 N N . VAL A 1 164 ? 23.691 -1.131 -18.152 1.00 52.03 164 VAL A N 1
ATOM 1387 C CA . VAL A 1 164 ? 23.797 0.174 -18.835 1.00 52.03 164 VAL A CA 1
ATOM 1388 C C . VAL A 1 164 ? 23.959 0.048 -20.352 1.00 52.03 164 VAL A C 1
ATOM 1390 O O . VAL A 1 164 ? 25.039 0.235 -20.904 1.00 52.03 164 VAL A O 1
ATOM 1393 N N . LYS A 1 165 ? 22.866 -0.233 -21.065 1.00 50.00 165 LYS A N 1
ATOM 1394 C CA . LYS A 1 165 ? 22.770 0.328 -22.405 1.00 50.00 165 LYS A CA 1
ATOM 1395 C C . LYS A 1 165 ? 22.638 1.820 -22.153 1.00 50.00 165 LYS A C 1
ATOM 1397 O O . LYS A 1 165 ? 21.682 2.231 -21.508 1.00 50.00 165 LYS A O 1
ATOM 1402 N N . GLU A 1 166 ? 23.560 2.621 -22.669 1.00 50.66 166 GLU A N 1
ATOM 1403 C CA . GLU A 1 166 ? 23.538 4.098 -22.668 1.00 50.66 166 GLU A CA 1
ATOM 1404 C C . GLU A 1 166 ? 22.283 4.696 -23.346 1.00 50.66 166 GLU A C 1
ATOM 1406 O O . GLU A 1 166 ? 22.193 5.891 -23.616 1.00 50.66 166 GLU A O 1
ATOM 1411 N N . LYS A 1 167 ? 21.280 3.866 -23.646 1.00 54.78 167 LYS A N 1
ATOM 1412 C CA . LYS A 1 167 ? 19.963 4.287 -24.076 1.00 54.78 167 LYS A CA 1
ATOM 1413 C C . LYS A 1 167 ? 19.196 4.767 -22.854 1.00 54.78 167 LYS A C 1
ATOM 1415 O O . LYS A 1 167 ? 18.718 3.972 -22.045 1.00 54.78 167 LYS A O 1
ATOM 1420 N N . ALA A 1 168 ? 19.053 6.085 -22.767 1.00 57.72 168 ALA A N 1
ATOM 1421 C CA . ALA A 1 168 ? 18.067 6.710 -21.906 1.00 57.72 168 ALA A CA 1
ATOM 1422 C C . ALA A 1 168 ? 16.715 5.998 -22.081 1.00 57.72 168 ALA A C 1
ATOM 1424 O O . ALA A 1 168 ? 16.265 5.759 -23.206 1.00 57.72 168 ALA A O 1
ATOM 1425 N N . ILE A 1 169 ? 16.078 5.645 -20.963 1.00 59.38 169 ILE A N 1
ATOM 1426 C CA . ILE A 1 169 ? 14.706 5.128 -20.970 1.00 59.38 169 ILE A CA 1
ATOM 1427 C C . ILE A 1 169 ? 13.841 6.188 -21.659 1.00 59.38 169 ILE A C 1
ATOM 1429 O O . ILE A 1 169 ? 13.827 7.352 -21.246 1.00 59.38 169 ILE A O 1
ATOM 1433 N N . ALA A 1 170 ? 13.163 5.794 -22.737 1.00 57.53 170 ALA A N 1
ATOM 1434 C CA . ALA A 1 170 ? 12.421 6.722 -23.577 1.00 57.53 170 ALA A CA 1
ATOM 1435 C C . ALA A 1 170 ? 11.399 7.513 -22.744 1.00 57.53 170 ALA A C 1
ATOM 1437 O O . ALA A 1 170 ? 10.602 6.944 -22.002 1.00 57.53 170 ALA A O 1
ATOM 1438 N N . GLY A 1 171 ? 11.430 8.840 -22.873 1.00 55.19 171 GLY A N 1
ATOM 1439 C CA . GLY A 1 171 ? 10.521 9.736 -22.159 1.00 55.19 171 GLY A CA 1
ATOM 1440 C C . GLY A 1 171 ? 11.031 10.266 -20.815 1.00 55.19 171 GLY A C 1
ATOM 1441 O O . GLY A 1 171 ? 10.323 11.079 -20.217 1.00 55.19 171 GLY A O 1
ATOM 1442 N N . LEU A 1 172 ? 12.235 9.875 -20.373 1.00 58.06 172 LEU A N 1
ATOM 1443 C CA . LEU A 1 172 ? 12.886 10.397 -19.166 1.00 58.06 172 LEU A CA 1
ATOM 1444 C C . LEU A 1 172 ? 14.036 11.372 -19.482 1.00 58.06 172 LEU A C 1
ATOM 1446 O O . LEU A 1 172 ? 14.785 11.178 -20.437 1.00 58.06 172 LEU A O 1
ATOM 1450 N N . SER A 1 173 ? 14.202 12.405 -18.652 1.00 62.19 173 SER A N 1
ATOM 1451 C CA . SER A 1 173 ? 15.381 13.279 -18.620 1.00 62.19 173 SER A CA 1
ATOM 1452 C C . SER A 1 173 ? 16.609 12.545 -18.068 1.00 62.19 173 SER A C 1
ATOM 1454 O O . SER A 1 173 ? 16.490 11.492 -17.443 1.00 62.19 173 SER A O 1
ATOM 1456 N N . GLN A 1 174 ? 17.804 13.112 -18.246 1.00 62.69 174 GLN A N 1
ATOM 1457 C CA . GLN A 1 174 ? 19.047 12.516 -17.741 1.00 62.69 174 GLN A CA 1
ATOM 1458 C C . GLN A 1 174 ? 19.026 12.310 -16.216 1.00 62.69 174 GLN A C 1
ATOM 1460 O O . GLN A 1 174 ? 19.315 11.219 -15.734 1.00 62.69 174 GLN A O 1
ATOM 1465 N N . GLN A 1 175 ? 18.572 13.308 -15.455 1.00 62.38 175 GLN A N 1
ATOM 1466 C CA . GLN A 1 175 ? 18.436 13.200 -13.999 1.00 62.38 175 GLN A CA 1
ATOM 1467 C C . GLN A 1 175 ? 17.371 12.166 -13.586 1.00 62.38 175 GLN A C 1
ATOM 1469 O O . GLN A 1 175 ? 17.558 11.410 -12.633 1.00 62.38 175 GLN A O 1
ATOM 1474 N N . GLN A 1 176 ? 16.251 12.093 -14.318 1.00 58.97 176 GLN A N 1
ATOM 1475 C CA . GLN A 1 176 ? 15.218 11.069 -14.113 1.00 58.97 176 GLN A CA 1
ATOM 1476 C C . GLN A 1 176 ? 15.766 9.667 -14.349 1.00 58.97 176 GLN A C 1
ATOM 1478 O O . GLN A 1 176 ? 15.487 8.755 -13.571 1.00 58.97 176 GLN A O 1
ATOM 1483 N N . HIS A 1 177 ? 16.549 9.511 -15.415 1.00 65.44 177 HIS A N 1
ATOM 1484 C CA . HIS A 1 177 ? 17.215 8.269 -15.745 1.00 65.44 177 HIS A CA 1
ATOM 1485 C C . HIS A 1 177 ? 18.174 7.866 -14.624 1.00 65.44 177 HIS A C 1
ATOM 1487 O O . HIS A 1 177 ? 18.060 6.757 -14.124 1.00 65.44 177 HIS A O 1
ATOM 1493 N N . GLU A 1 178 ? 19.026 8.767 -14.130 1.00 68.31 178 GLU A N 1
ATOM 1494 C CA . GLU A 1 178 ? 19.939 8.481 -13.015 1.00 68.31 178 GLU A CA 1
ATOM 1495 C C . GLU A 1 178 ? 19.212 8.056 -11.730 1.00 68.31 178 GLU A C 1
ATOM 1497 O O . GLU A 1 178 ? 19.595 7.065 -11.100 1.00 68.31 178 GLU A O 1
ATOM 1502 N N . THR A 1 179 ? 18.140 8.756 -11.348 1.00 66.12 179 THR A N 1
ATOM 1503 C CA . THR A 1 179 ? 17.339 8.409 -10.164 1.00 66.12 179 THR A CA 1
ATOM 1504 C C . THR A 1 179 ? 16.665 7.055 -10.330 1.00 66.12 179 THR A C 1
ATOM 1506 O O . THR A 1 179 ? 16.781 6.198 -9.457 1.00 66.12 179 THR A O 1
ATOM 1509 N N . ILE A 1 180 ? 16.011 6.811 -11.466 1.00 67.50 180 ILE A N 1
ATOM 1510 C CA . ILE A 1 180 ? 15.382 5.517 -11.741 1.00 67.50 180 ILE A CA 1
ATOM 1511 C C . ILE A 1 180 ? 16.443 4.413 -11.780 1.00 67.50 180 ILE A C 1
ATOM 1513 O O . ILE A 1 180 ? 16.248 3.378 -11.155 1.00 67.50 180 ILE A O 1
ATOM 1517 N N . CYS A 1 181 ? 17.617 4.649 -12.363 1.00 70.75 181 CYS A N 1
ATOM 1518 C CA . CYS A 1 181 ? 18.724 3.695 -12.348 1.00 70.75 181 CYS A CA 1
ATOM 1519 C C . CYS A 1 181 ? 19.217 3.346 -10.938 1.00 70.75 181 CYS A C 1
ATOM 1521 O O . CYS A 1 181 ? 19.636 2.212 -10.697 1.00 70.75 181 CYS A O 1
ATOM 1523 N N . LYS A 1 182 ? 19.148 4.286 -9.989 1.00 74.00 182 LYS A N 1
ATOM 1524 C CA . LYS A 1 182 ? 19.427 4.009 -8.572 1.00 74.00 182 LYS A CA 1
ATOM 1525 C C . LYS A 1 182 ? 18.327 3.155 -7.929 1.00 74.00 182 LYS A C 1
ATOM 1527 O O . LYS A 1 182 ? 18.652 2.273 -7.140 1.00 74.00 182 LYS A O 1
ATOM 1532 N N . LEU A 1 183 ? 17.058 3.374 -8.287 1.00 75.19 183 LEU A N 1
ATOM 1533 C CA . LEU A 1 183 ? 15.903 2.644 -7.739 1.00 75.19 183 LEU A CA 1
ATOM 1534 C C . LEU A 1 183 ? 15.732 1.233 -8.324 1.00 75.19 183 LEU A C 1
ATOM 1536 O O . LEU A 1 183 ? 15.293 0.324 -7.618 1.00 75.19 183 LEU A O 1
ATOM 1540 N N . LEU A 1 184 ? 16.129 1.021 -9.582 1.00 79.31 184 LEU A N 1
ATOM 1541 C CA . LEU A 1 184 ? 16.097 -0.263 -10.300 1.00 79.31 184 LEU A CA 1
ATOM 1542 C C . LEU A 1 184 ? 17.219 -1.222 -9.854 1.00 79.31 184 LEU A C 1
ATOM 1544 O O . LEU A 1 184 ? 17.898 -1.860 -10.662 1.00 79.31 184 LEU A O 1
ATOM 1548 N N . LYS A 1 185 ? 17.431 -1.296 -8.538 1.00 80.12 185 LYS A N 1
ATOM 1549 C CA . LYS A 1 185 ? 18.417 -2.136 -7.847 1.00 80.12 185 LYS A CA 1
ATOM 1550 C C . LYS A 1 185 ? 17.769 -2.952 -6.726 1.00 80.12 185 LYS A C 1
ATOM 1552 O O . LYS A 1 185 ? 18.395 -3.241 -5.712 1.00 80.12 185 LYS A O 1
ATOM 1557 N N . GLY A 1 186 ? 16.508 -3.343 -6.912 1.00 80.69 186 GLY A N 1
ATOM 1558 C CA . GLY A 1 186 ? 15.812 -4.276 -6.023 1.00 80.69 186 GLY A CA 1
ATOM 1559 C C . GLY A 1 186 ? 14.594 -3.744 -5.286 1.00 80.69 186 GLY A C 1
ATOM 1560 O O . GLY A 1 186 ? 13.998 -4.512 -4.531 1.00 80.69 186 GLY A O 1
ATOM 1561 N N . LEU A 1 187 ? 14.186 -2.499 -5.537 1.00 89.44 187 LEU A N 1
ATOM 1562 C CA . LEU A 1 187 ? 12.865 -2.021 -5.134 1.00 89.44 187 LEU A CA 1
ATOM 1563 C C . LEU A 1 187 ? 11.782 -2.616 -6.039 1.00 89.44 187 LEU A C 1
ATOM 1565 O O . LEU A 1 187 ? 12.021 -2.859 -7.220 1.00 89.44 187 LEU A O 1
ATOM 1569 N N . ASN A 1 188 ? 10.590 -2.842 -5.490 1.00 95.12 188 ASN A N 1
ATOM 1570 C CA . ASN A 1 188 ? 9.414 -3.246 -6.267 1.00 95.12 188 ASN A CA 1
ATOM 1571 C C . ASN A 1 188 ? 8.601 -2.041 -6.781 1.00 95.12 188 ASN A C 1
ATOM 1573 O O . ASN A 1 188 ? 8.855 -0.904 -6.377 1.00 95.12 188 ASN A O 1
ATOM 1577 N N . PHE A 1 189 ? 7.602 -2.262 -7.648 1.00 94.69 189 PHE A N 1
ATOM 1578 C CA . PHE A 1 189 ? 6.797 -1.165 -8.213 1.00 94.69 189 PHE A CA 1
ATOM 1579 C C . PHE A 1 189 ? 6.137 -0.284 -7.143 1.00 94.69 189 PHE A C 1
ATOM 1581 O O . PHE A 1 189 ? 6.115 0.933 -7.306 1.00 94.69 189 PHE A O 1
ATOM 1588 N N . ARG A 1 190 ? 5.647 -0.863 -6.038 1.0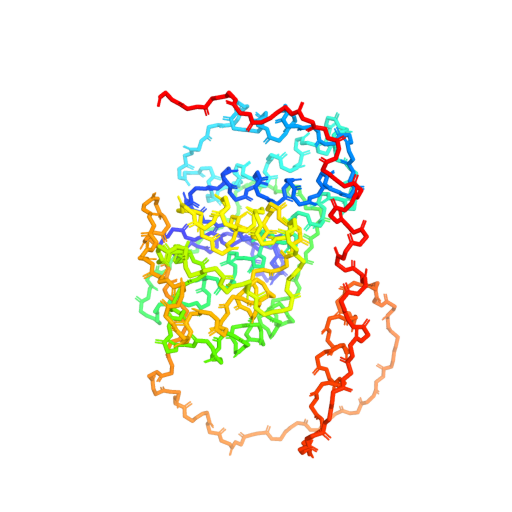0 94.62 190 ARG A N 1
ATOM 1589 C CA . ARG A 1 190 ? 5.018 -0.130 -4.920 1.00 94.62 190 ARG A CA 1
ATOM 1590 C C . ARG A 1 190 ? 6.026 0.725 -4.138 1.00 94.62 190 ARG A C 1
ATOM 1592 O O . ARG A 1 190 ? 5.700 1.815 -3.677 1.00 94.62 190 ARG A O 1
ATOM 1599 N N . GLN A 1 191 ? 7.256 0.247 -3.984 1.00 92.81 191 GLN A N 1
ATOM 1600 C CA . GLN A 1 191 ? 8.342 0.988 -3.336 1.00 92.81 191 GLN A CA 1
ATOM 1601 C C . GLN A 1 191 ? 8.846 2.122 -4.223 1.00 92.81 191 GLN A C 1
ATOM 1603 O O . GLN A 1 191 ? 8.992 3.249 -3.758 1.00 92.81 191 GLN A O 1
ATOM 1608 N N . ILE A 1 192 ? 9.044 1.848 -5.514 1.00 88.75 192 ILE A N 1
ATOM 1609 C CA . ILE A 1 192 ? 9.412 2.869 -6.498 1.00 88.75 192 ILE A CA 1
ATOM 1610 C C . ILE A 1 192 ? 8.328 3.948 -6.546 1.00 88.75 192 ILE A C 1
ATOM 1612 O O . ILE A 1 192 ? 8.650 5.132 -6.482 1.00 88.75 192 ILE A O 1
ATOM 1616 N N . SER A 1 193 ? 7.052 3.550 -6.595 1.00 87.56 193 SER A N 1
ATOM 1617 C CA . SER A 1 193 ? 5.917 4.476 -6.641 1.00 87.56 193 SER A CA 1
ATOM 1618 C C . SER A 1 193 ? 5.866 5.396 -5.422 1.00 87.56 193 SER A C 1
ATOM 1620 O O . SER A 1 193 ? 5.579 6.584 -5.570 1.00 87.56 193 SER A O 1
ATOM 1622 N N . ALA A 1 194 ? 6.235 4.886 -4.243 1.00 86.38 194 ALA A N 1
ATOM 1623 C CA . ALA A 1 194 ? 6.343 5.689 -3.035 1.00 86.38 194 ALA A CA 1
ATOM 1624 C C . ALA A 1 194 ? 7.466 6.732 -3.109 1.00 86.38 194 ALA A C 1
ATOM 1626 O O . ALA A 1 194 ? 7.249 7.886 -2.746 1.00 86.38 194 ALA A O 1
ATOM 1627 N N . VAL A 1 195 ? 8.640 6.342 -3.615 1.00 81.31 195 VAL A N 1
ATOM 1628 C CA . VAL A 1 195 ? 9.803 7.236 -3.721 1.00 81.31 195 VAL A CA 1
ATOM 1629 C C . VAL A 1 195 ? 9.570 8.363 -4.728 1.00 81.31 195 VAL A C 1
ATOM 1631 O O . VAL A 1 195 ? 9.983 9.491 -4.481 1.00 81.31 195 VAL A O 1
ATOM 1634 N N . ILE A 1 196 ? 8.896 8.089 -5.847 1.00 78.69 196 ILE A N 1
ATOM 1635 C CA . ILE A 1 196 ? 8.677 9.090 -6.906 1.00 78.69 196 ILE A CA 1
ATOM 1636 C C . ILE A 1 196 ? 7.309 9.795 -6.826 1.00 78.69 196 ILE A C 1
ATOM 1638 O O . ILE A 1 196 ? 6.947 10.520 -7.751 1.00 78.69 196 ILE A O 1
ATOM 1642 N N . ASP A 1 197 ? 6.538 9.538 -5.763 1.00 82.06 197 ASP A N 1
ATOM 1643 C CA . ASP A 1 197 ? 5.122 9.906 -5.583 1.00 82.06 197 ASP A CA 1
ATOM 1644 C C . ASP A 1 197 ? 4.250 9.727 -6.831 1.00 82.06 197 ASP A C 1
ATOM 1646 O O . ASP A 1 197 ? 3.567 10.633 -7.317 1.00 82.06 197 ASP A O 1
ATOM 1650 N N . ARG A 1 198 ? 4.257 8.515 -7.373 1.00 83.94 198 ARG A N 1
ATOM 1651 C CA . ARG A 1 198 ? 3.346 8.127 -8.451 1.00 83.94 198 ARG A CA 1
ATOM 1652 C C . ARG A 1 198 ? 2.501 6.948 -8.015 1.00 83.94 198 ARG A C 1
ATOM 1654 O O . ARG A 1 198 ? 2.756 6.306 -7.005 1.00 83.94 198 ARG A O 1
ATOM 1661 N N . ASP A 1 199 ? 1.435 6.694 -8.757 1.00 87.69 199 ASP A N 1
ATOM 1662 C CA . ASP A 1 199 ? 0.696 5.447 -8.610 1.00 87.69 199 ASP A CA 1
ATOM 1663 C C . ASP A 1 199 ? 1.491 4.303 -9.254 1.00 87.69 199 ASP A C 1
ATOM 1665 O O . ASP A 1 199 ? 2.101 4.482 -10.306 1.00 87.69 199 ASP A O 1
ATOM 1669 N N . GLU A 1 200 ? 1.505 3.131 -8.631 1.00 90.69 200 GLU A N 1
ATOM 1670 C CA . GLU A 1 200 ? 2.234 1.950 -9.103 1.00 90.69 200 GLU A CA 1
ATOM 1671 C C . GLU A 1 200 ? 1.839 1.510 -10.522 1.00 90.69 200 GLU A C 1
ATOM 1673 O O . GLU A 1 200 ? 2.710 1.064 -11.266 1.00 90.69 200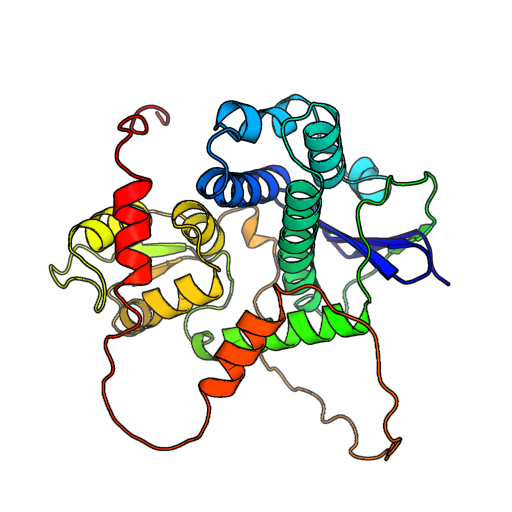 GLU A O 1
ATOM 1678 N N . LEU A 1 201 ? 0.581 1.709 -10.942 1.00 91.00 201 LEU A N 1
ATOM 1679 C CA . LEU A 1 201 ? 0.155 1.462 -12.327 1.00 91.00 201 LEU A CA 1
ATOM 1680 C C . LEU A 1 201 ? 0.833 2.424 -13.306 1.00 91.00 201 LEU A C 1
ATOM 1682 O O . LEU A 1 201 ? 1.193 2.046 -14.419 1.00 91.00 201 LEU A O 1
ATOM 1686 N N . VAL A 1 202 ? 1.030 3.677 -12.890 1.00 88.88 202 VAL A N 1
ATOM 1687 C CA . VAL A 1 202 ? 1.740 4.679 -13.691 1.00 88.88 202 VAL A CA 1
ATOM 1688 C C . VAL A 1 202 ? 3.219 4.316 -13.784 1.00 88.88 202 VAL A C 1
ATOM 1690 O O . VAL A 1 202 ? 3.791 4.400 -14.867 1.00 88.88 202 VAL A O 1
ATOM 1693 N N . VAL A 1 203 ? 3.827 3.856 -12.686 1.00 87.38 203 VAL A N 1
ATOM 1694 C CA . VAL A 1 203 ? 5.210 3.350 -12.700 1.00 87.38 203 VAL A CA 1
ATOM 1695 C C . VAL A 1 203 ? 5.342 2.170 -13.657 1.00 87.38 203 VAL A C 1
ATOM 1697 O O . VAL A 1 203 ? 6.227 2.177 -14.508 1.00 87.38 203 VAL A O 1
ATOM 1700 N N . ALA A 1 204 ? 4.440 1.191 -13.566 1.00 91.81 204 ALA A N 1
ATOM 1701 C CA . ALA A 1 204 ? 4.412 0.051 -14.472 1.00 91.81 204 ALA A CA 1
ATOM 1702 C C . ALA A 1 204 ? 4.315 0.503 -15.934 1.00 91.81 204 ALA A C 1
ATOM 1704 O O . ALA A 1 204 ? 5.146 0.102 -16.743 1.00 91.81 204 ALA A O 1
ATOM 1705 N N . LYS A 1 205 ? 3.398 1.427 -16.249 1.00 88.88 205 LYS A N 1
ATOM 1706 C CA . LYS A 1 205 ? 3.242 1.997 -17.595 1.00 88.88 205 LYS A CA 1
ATOM 1707 C C . LYS A 1 205 ? 4.518 2.655 -18.121 1.00 88.88 205 LYS A C 1
ATOM 1709 O O . LYS A 1 205 ? 4.847 2.477 -19.288 1.00 88.88 205 LYS A O 1
ATOM 1714 N N . ILE A 1 206 ? 5.223 3.412 -17.278 1.00 84.19 206 ILE A N 1
ATOM 1715 C CA . ILE A 1 206 ? 6.473 4.095 -17.650 1.00 84.19 206 ILE A CA 1
ATOM 1716 C C . ILE A 1 206 ? 7.587 3.082 -17.931 1.00 84.19 206 ILE A C 1
ATOM 1718 O O . ILE A 1 206 ? 8.334 3.246 -18.891 1.00 84.19 206 ILE A O 1
ATOM 1722 N N . LEU A 1 207 ? 7.708 2.039 -17.106 1.00 86.25 207 LEU A N 1
ATOM 1723 C CA . LEU A 1 207 ? 8.788 1.056 -17.224 1.00 86.25 207 LEU A CA 1
ATOM 1724 C C . LEU A 1 207 ? 8.510 -0.027 -18.276 1.00 86.25 207 LEU A C 1
ATOM 1726 O O . LEU A 1 207 ? 9.451 -0.665 -18.744 1.00 86.25 207 LEU A O 1
ATOM 1730 N N . TYR A 1 208 ? 7.248 -0.237 -18.660 1.00 91.44 208 TYR A N 1
ATOM 1731 C CA . TYR A 1 208 ? 6.839 -1.345 -19.524 1.00 91.44 208 TYR A CA 1
ATOM 1732 C C . TYR A 1 208 ? 7.564 -1.410 -20.877 1.00 91.44 208 TYR A C 1
ATOM 1734 O O . TYR A 1 208 ? 8.041 -2.495 -21.207 1.00 91.44 208 TYR A O 1
ATOM 1742 N N . PRO A 1 209 ? 7.763 -0.309 -21.632 1.00 87.81 209 PRO A N 1
ATOM 1743 C CA . PRO A 1 209 ? 8.507 -0.372 -22.894 1.00 87.81 209 PRO A CA 1
ATOM 1744 C C . PRO A 1 209 ? 9.932 -0.920 -22.724 1.00 87.81 209 PRO A C 1
ATOM 1746 O O . PRO A 1 209 ? 10.384 -1.743 -23.518 1.00 87.81 209 PRO A O 1
ATOM 1749 N N . SER A 1 210 ? 10.616 -0.533 -21.642 1.00 83.94 210 SER A N 1
ATOM 1750 C CA . SER A 1 210 ? 11.959 -1.032 -21.318 1.00 83.94 210 SER A CA 1
ATOM 1751 C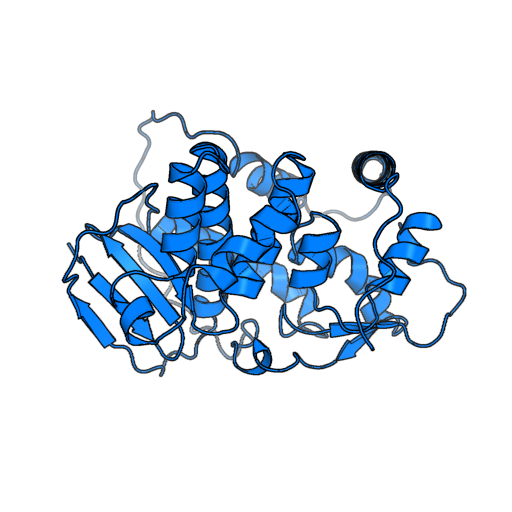 C . SER A 1 210 ? 11.961 -2.446 -20.729 1.00 83.94 210 SER A C 1
ATOM 1753 O O . SER A 1 210 ? 12.987 -3.120 -20.731 1.00 83.94 210 SER A O 1
ATOM 1755 N N . ILE A 1 211 ? 10.824 -2.919 -20.215 1.00 90.19 211 ILE A N 1
ATOM 1756 C CA . ILE A 1 211 ? 10.640 -4.329 -19.851 1.00 90.19 211 ILE A CA 1
ATOM 1757 C C . ILE A 1 211 ? 10.484 -5.168 -21.128 1.00 90.19 211 ILE A C 1
ATOM 1759 O O . ILE A 1 211 ? 11.128 -6.208 -21.262 1.00 90.19 211 ILE A O 1
ATOM 1763 N N . GLN A 1 212 ? 9.699 -4.690 -22.099 1.00 87.88 212 GLN A N 1
ATOM 1764 C CA . GLN A 1 212 ? 9.483 -5.371 -23.379 1.00 87.88 212 GLN A CA 1
ATOM 1765 C C . GLN A 1 212 ? 10.770 -5.476 -24.214 1.00 87.88 212 GLN A C 1
ATOM 1767 O O . GLN A 1 212 ? 11.043 -6.524 -24.798 1.00 87.88 212 GLN A O 1
ATOM 1772 N N . ASP A 1 213 ? 11.594 -4.422 -24.243 1.00 85.94 213 ASP A N 1
ATOM 1773 C CA . ASP A 1 213 ? 12.877 -4.425 -24.964 1.00 85.94 213 ASP A CA 1
ATOM 1774 C C . ASP A 1 213 ? 14.036 -5.104 -24.198 1.00 85.94 213 ASP A C 1
ATOM 1776 O O . ASP A 1 213 ? 15.167 -5.172 -24.696 1.00 85.94 213 ASP A O 1
ATOM 1780 N N . LYS A 1 214 ? 13.740 -5.652 -23.008 1.00 86.44 214 LYS A N 1
ATOM 1781 C CA . LYS A 1 214 ? 14.661 -6.365 -22.108 1.00 86.44 214 LYS A CA 1
ATOM 1782 C C . LYS A 1 214 ? 15.793 -5.507 -21.531 1.00 86.44 214 LYS A C 1
ATOM 1784 O O . LYS A 1 214 ? 16.761 -6.059 -21.004 1.00 86.44 214 LYS A O 1
ATOM 1789 N N . SER A 1 215 ? 15.696 -4.178 -21.594 1.00 84.00 215 SER A N 1
ATOM 1790 C CA . SER A 1 215 ? 16.609 -3.273 -20.875 1.00 84.00 215 SER A CA 1
ATOM 1791 C C . SER A 1 215 ? 16.364 -3.310 -19.362 1.00 84.00 215 SER A C 1
ATOM 1793 O O . SER A 1 215 ? 17.285 -3.117 -18.568 1.00 84.00 215 SER A O 1
ATOM 1795 N N . ILE A 1 216 ? 15.128 -3.605 -18.956 1.00 88.31 216 ILE A N 1
ATOM 1796 C CA . ILE A 1 216 ? 14.732 -3.909 -17.584 1.00 88.31 216 ILE A CA 1
ATOM 1797 C C . ILE A 1 216 ? 14.302 -5.374 -17.521 1.00 88.31 216 ILE A C 1
ATOM 1799 O O . ILE A 1 216 ? 13.437 -5.811 -18.273 1.00 88.31 216 ILE A O 1
ATOM 1803 N N . ILE A 1 217 ? 14.870 -6.126 -16.582 1.00 90.88 217 ILE A N 1
ATOM 1804 C CA . ILE A 1 217 ? 14.385 -7.462 -16.225 1.00 90.88 217 ILE A CA 1
ATOM 1805 C C . ILE A 1 217 ? 13.578 -7.395 -14.938 1.00 90.88 217 ILE A C 1
ATOM 1807 O O . ILE A 1 217 ? 13.905 -6.647 -14.016 1.00 90.88 217 ILE A O 1
ATOM 1811 N N . LEU A 1 218 ? 12.533 -8.211 -14.857 1.00 94.44 218 LEU A N 1
ATOM 1812 C CA . LEU A 1 218 ? 11.742 -8.367 -13.646 1.00 94.44 218 LEU A CA 1
ATOM 1813 C C . LEU A 1 218 ? 12.227 -9.592 -12.878 1.00 94.44 218 LEU A C 1
ATOM 1815 O O . LEU A 1 218 ? 12.401 -10.670 -13.442 1.00 94.44 218 LEU A O 1
ATOM 1819 N N . ARG A 1 219 ? 12.453 -9.414 -11.579 1.00 94.94 219 ARG A N 1
ATOM 1820 C CA . ARG A 1 219 ? 12.686 -10.500 -10.626 1.00 94.94 219 ARG A CA 1
ATOM 1821 C C . ARG A 1 219 ? 11.452 -10.678 -9.755 1.00 94.94 219 ARG A C 1
ATOM 1823 O O . ARG A 1 219 ? 10.702 -9.725 -9.528 1.00 94.94 219 ARG A O 1
ATOM 1830 N N . ASP A 1 220 ? 11.303 -11.878 -9.219 1.00 95.44 220 ASP A N 1
ATOM 1831 C CA . ASP A 1 220 ? 10.189 -12.232 -8.344 1.00 95.44 220 ASP A CA 1
ATOM 1832 C C . ASP A 1 220 ? 10.141 -11.327 -7.102 1.00 95.44 220 ASP A C 1
ATOM 1834 O O . ASP A 1 220 ? 11.193 -10.808 -6.675 1.00 95.44 220 ASP A O 1
ATOM 1838 N N . PRO A 1 221 ? 8.951 -11.118 -6.510 1.00 96.31 221 PRO A N 1
ATOM 1839 C CA . PRO A 1 221 ? 8.816 -10.476 -5.214 1.00 96.31 221 PRO A CA 1
ATOM 1840 C C . PRO A 1 221 ? 9.777 -11.087 -4.194 1.00 96.31 221 PRO A C 1
ATOM 1842 O O . PRO A 1 221 ? 10.033 -12.288 -4.184 1.00 96.31 221 PRO A O 1
ATOM 1845 N N . LYS A 1 222 ? 10.359 -10.236 -3.350 1.00 94.00 222 LYS A N 1
ATOM 1846 C CA . LYS A 1 222 ? 11.193 -10.689 -2.235 1.00 94.00 222 LYS A CA 1
ATOM 1847 C C . LYS A 1 222 ? 10.309 -10.881 -1.010 1.00 94.00 222 LYS A C 1
ATOM 1849 O O . LYS A 1 222 ? 9.423 -10.060 -0.777 1.00 94.00 222 LYS A O 1
ATOM 1854 N N . SER A 1 223 ? 10.619 -11.886 -0.197 1.00 91.25 223 SER A N 1
ATOM 1855 C CA . SER A 1 223 ? 9.991 -12.058 1.111 1.00 91.25 223 SER A CA 1
ATOM 1856 C C . SER A 1 223 ? 9.975 -10.764 1.943 1.00 91.25 223 SER A C 1
ATOM 1858 O O . SER A 1 223 ? 10.984 -10.045 1.958 1.00 91.25 223 SER A O 1
ATOM 1860 N N . PRO A 1 224 ? 8.843 -10.428 2.598 1.00 92.94 224 PRO A N 1
ATOM 1861 C CA . PRO A 1 224 ? 7.617 -11.236 2.719 1.00 92.94 224 PRO A CA 1
ATOM 1862 C C . PRO A 1 224 ? 6.570 -10.994 1.613 1.00 92.94 224 PRO A C 1
ATOM 1864 O O . PRO A 1 224 ? 5.456 -11.495 1.704 1.00 92.94 224 PRO A O 1
ATOM 1867 N N . PHE A 1 225 ? 6.880 -10.203 0.582 1.00 95.00 225 PHE A N 1
ATOM 1868 C CA . PHE A 1 225 ? 5.915 -9.833 -0.465 1.00 95.00 225 PHE A CA 1
ATOM 1869 C C . PHE A 1 225 ? 5.616 -10.954 -1.469 1.00 95.00 225 PHE A C 1
ATOM 1871 O O . PHE A 1 225 ? 4.687 -10.829 -2.261 1.00 95.00 225 PHE A O 1
ATOM 1878 N N . ASP A 1 226 ? 6.393 -12.035 -1.445 1.00 93.81 226 ASP A N 1
ATOM 1879 C CA . ASP A 1 226 ? 6.121 -13.290 -2.154 1.00 93.81 226 ASP A CA 1
ATOM 1880 C C . ASP A 1 226 ? 4.917 -14.055 -1.580 1.00 93.81 226 ASP A C 1
ATOM 1882 O O . ASP A 1 226 ? 4.367 -14.915 -2.258 1.00 93.81 226 ASP A O 1
ATOM 1886 N N . LEU A 1 227 ? 4.469 -13.708 -0.368 1.00 91.50 227 LEU A N 1
ATOM 1887 C CA . LEU A 1 227 ? 3.261 -14.253 0.261 1.00 91.50 227 LEU A CA 1
ATOM 1888 C C . LEU A 1 227 ? 1.961 -13.610 -0.249 1.00 91.50 227 LEU A C 1
ATOM 1890 O O . LEU A 1 227 ? 0.875 -14.037 0.142 1.00 91.50 227 LEU A O 1
ATOM 1894 N N . LEU A 1 228 ? 2.051 -12.547 -1.054 1.00 93.69 228 LEU A N 1
ATOM 1895 C CA . LEU A 1 228 ? 0.885 -11.848 -1.592 1.00 93.69 228 LEU A CA 1
ATOM 1896 C C . LEU A 1 228 ? 0.456 -12.467 -2.930 1.00 93.69 228 LEU A C 1
ATOM 1898 O O . LEU A 1 228 ? 1.317 -12.867 -3.717 1.00 93.69 228 LEU A O 1
ATOM 1902 N N . PRO A 1 229 ? -0.857 -12.533 -3.211 1.00 92.69 229 PRO A N 1
ATOM 1903 C CA . PRO A 1 229 ? -1.364 -13.141 -4.430 1.00 92.69 229 PRO A CA 1
ATOM 1904 C C . PRO A 1 229 ? -0.895 -12.396 -5.681 1.00 92.69 229 PRO A C 1
ATOM 1906 O O . PRO A 1 229 ? -0.648 -11.184 -5.685 1.00 92.69 229 PRO A O 1
ATOM 1909 N N . ASN A 1 230 ? -0.812 -13.152 -6.770 1.00 93.88 230 ASN A N 1
ATOM 1910 C CA . ASN A 1 230 ? -0.521 -12.613 -8.090 1.00 93.88 230 ASN A CA 1
ATOM 1911 C C . ASN A 1 230 ? -1.704 -11.793 -8.602 1.00 93.88 230 ASN A C 1
ATOM 1913 O O . ASN A 1 230 ? -2.846 -12.021 -8.221 1.00 93.88 230 ASN A O 1
ATOM 1917 N N . LEU A 1 231 ? -1.435 -10.860 -9.509 1.00 91.75 231 LEU A N 1
ATOM 1918 C CA . LEU A 1 231 ? -2.476 -10.184 -10.276 1.00 91.75 231 LEU A CA 1
ATOM 1919 C C . LEU A 1 231 ? -3.325 -11.228 -11.024 1.00 91.75 231 LEU A C 1
ATOM 1921 O O . LEU A 1 231 ? -2.779 -12.251 -11.461 1.00 91.75 231 LEU A O 1
ATOM 1925 N N . PRO A 1 232 ? -4.640 -10.987 -11.171 1.00 81.94 232 PRO A N 1
ATOM 1926 C CA . PRO A 1 232 ? -5.554 -11.978 -11.708 1.00 81.94 232 PRO A CA 1
ATOM 1927 C C . PRO A 1 232 ? -5.127 -12.352 -13.125 1.00 81.94 232 PRO A C 1
ATOM 1929 O O . PRO A 1 232 ? -4.919 -11.497 -13.990 1.00 81.94 232 PRO A O 1
ATOM 1932 N N . ARG A 1 233 ? -4.984 -13.655 -13.358 1.00 69.44 233 ARG A N 1
ATOM 1933 C CA . ARG A 1 233 ? -4.886 -14.211 -14.704 1.00 69.44 233 ARG A CA 1
ATOM 1934 C C . ARG A 1 233 ? -6.306 -14.579 -15.116 1.00 69.44 233 ARG A C 1
ATOM 1936 O O . ARG A 1 233 ? -6.986 -15.229 -14.328 1.00 69.44 233 ARG A O 1
ATOM 1943 N N . PRO A 1 234 ? -6.779 -14.208 -16.312 1.00 55.41 234 PRO A N 1
ATOM 1944 C CA . PRO A 1 234 ? -8.000 -14.790 -16.832 1.00 55.41 234 PRO A CA 1
ATOM 1945 C C . PRO A 1 234 ? -7.708 -16.255 -17.157 1.00 55.41 234 PRO A C 1
ATOM 1947 O O . PRO A 1 234 ? -7.241 -16.587 -18.244 1.00 55.41 234 PRO A O 1
ATOM 1950 N N . GLU A 1 235 ? -7.937 -17.120 -16.183 1.00 42.88 235 GLU A N 1
ATOM 1951 C CA . GLU A 1 235 ? -8.261 -18.516 -16.414 1.00 42.88 235 GLU A CA 1
ATOM 1952 C C . GLU A 1 235 ? -9.778 -18.614 -16.227 1.00 42.88 235 GLU A C 1
ATOM 1954 O O . GLU A 1 235 ? -10.287 -18.457 -15.125 1.00 42.88 235 GLU A O 1
ATOM 1959 N N . ASN A 1 236 ? -10.485 -18.750 -17.356 1.00 34.56 236 ASN A N 1
ATOM 1960 C CA . ASN A 1 236 ? -11.930 -18.968 -17.482 1.00 34.56 236 ASN A CA 1
ATOM 1961 C C . ASN A 1 236 ? -12.817 -18.096 -16.579 1.00 34.56 236 ASN A C 1
ATOM 1963 O O . ASN A 1 236 ? -13.412 -18.567 -15.612 1.00 34.56 236 ASN A O 1
ATOM 1967 N N . VAL A 1 237 ? -12.996 -16.831 -16.975 1.00 34.16 237 VAL A N 1
ATOM 1968 C CA . VAL A 1 237 ? -14.175 -16.065 -16.557 1.00 34.16 237 VAL A CA 1
ATOM 1969 C C . VAL A 1 237 ? -15.398 -16.825 -17.069 1.00 34.16 237 VAL A C 1
ATOM 1971 O O . VAL A 1 237 ? -15.669 -16.827 -18.269 1.00 34.16 237 VAL A O 1
ATOM 1974 N N . PHE A 1 238 ? -16.105 -17.507 -16.169 1.00 31.97 238 PHE A N 1
ATOM 1975 C CA . PHE A 1 238 ? -17.453 -17.990 -16.433 1.00 31.97 238 PHE A CA 1
ATOM 1976 C C . PHE A 1 238 ? -18.282 -16.815 -16.957 1.00 31.97 238 PHE A C 1
ATOM 1978 O O . PHE A 1 238 ? -18.379 -15.771 -16.307 1.00 31.97 238 PHE A O 1
ATOM 1985 N N . GLU A 1 239 ? -18.857 -16.977 -18.149 1.00 26.48 239 GLU A N 1
ATOM 1986 C CA . GLU A 1 239 ? -19.893 -16.086 -18.651 1.00 26.48 239 GLU A CA 1
ATOM 1987 C C . GLU A 1 239 ? -21.019 -16.047 -17.613 1.00 26.48 239 GLU A C 1
ATOM 1989 O O . GLU A 1 239 ? -21.720 -17.037 -17.399 1.00 26.48 239 GLU A O 1
ATOM 1994 N N . LEU A 1 240 ? -21.185 -14.909 -16.936 1.00 29.53 240 LEU A N 1
ATOM 1995 C CA . LEU A 1 240 ? -22.414 -14.663 -16.193 1.00 29.53 240 LEU A CA 1
ATOM 1996 C C . LEU A 1 240 ? -23.572 -14.702 -17.203 1.00 29.53 240 LEU A C 1
ATOM 1998 O O . LEU A 1 240 ? -23.461 -14.055 -18.254 1.00 29.53 240 LEU A O 1
ATOM 2002 N N . PRO A 1 241 ? -24.665 -15.436 -16.922 1.00 28.05 241 PRO A N 1
ATOM 2003 C CA . PRO A 1 241 ? -25.811 -15.495 -17.813 1.00 28.05 241 PRO A CA 1
ATOM 2004 C C . PRO A 1 241 ? -26.295 -14.080 -18.121 1.00 28.05 241 PRO A C 1
ATOM 2006 O O . PRO A 1 241 ? -26.642 -13.307 -17.225 1.00 28.05 241 PRO A O 1
ATOM 2009 N N . LYS A 1 242 ? -26.290 -13.734 -19.408 1.00 33.06 242 LYS A N 1
ATOM 2010 C CA . LYS A 1 242 ? -26.947 -12.538 -19.924 1.00 33.06 242 LYS A CA 1
ATOM 2011 C C . LYS A 1 242 ? -28.447 -12.734 -19.753 1.00 33.06 242 LYS A C 1
ATOM 2013 O O . LYS A 1 242 ? -29.059 -13.291 -20.647 1.00 33.06 242 LYS A O 1
ATOM 2018 N N . ASP A 1 243 ? -28.995 -12.338 -18.609 1.00 36.03 243 ASP A N 1
ATOM 2019 C CA . ASP A 1 243 ? -30.380 -11.882 -18.477 1.00 36.03 243 ASP A CA 1
ATOM 2020 C C . ASP A 1 243 ? -30.681 -11.433 -17.042 1.00 36.03 243 ASP A C 1
ATOM 2022 O O . ASP A 1 243 ? -30.896 -12.241 -16.147 1.00 36.03 243 ASP A O 1
ATOM 2026 N N . SER A 1 244 ? -30.760 -10.117 -16.842 1.00 28.58 244 SER A N 1
ATOM 2027 C CA . SER A 1 244 ? -31.910 -9.511 -16.162 1.00 28.58 244 SER A CA 1
ATOM 2028 C C . SER A 1 244 ? -31.847 -7.996 -16.329 1.00 28.58 244 SER A C 1
ATOM 2030 O O . SER A 1 244 ? -30.980 -7.316 -15.779 1.00 28.58 244 SER A O 1
ATOM 2032 N N . ALA A 1 245 ? -32.777 -7.490 -17.129 1.00 36.38 245 ALA A N 1
ATOM 2033 C CA . ALA A 1 245 ? -33.049 -6.082 -17.323 1.00 36.38 245 ALA A CA 1
ATOM 2034 C C . ALA A 1 245 ? -33.389 -5.379 -16.000 1.00 36.38 245 ALA A C 1
ATOM 2036 O O . ALA A 1 245 ? -34.313 -5.796 -15.310 1.00 36.38 245 ALA A O 1
ATOM 2037 N N . TRP A 1 246 ? -32.728 -4.253 -15.723 1.00 26.78 246 TRP A N 1
ATOM 2038 C CA . TRP A 1 246 ? -33.246 -3.219 -14.827 1.00 26.78 246 TRP A CA 1
ATOM 2039 C C . TRP A 1 246 ? -32.966 -1.844 -15.437 1.00 26.78 246 TRP A C 1
ATOM 2041 O O . TRP A 1 246 ? -31.866 -1.303 -15.354 1.00 26.78 246 TRP A O 1
ATOM 2051 N N . ARG A 1 247 ? -33.988 -1.305 -16.112 1.00 29.25 247 ARG A N 1
ATOM 2052 C CA . ARG A 1 247 ? -34.157 0.138 -16.311 1.00 29.25 247 ARG A CA 1
ATOM 2053 C C . ARG A 1 247 ? -34.671 0.738 -15.002 1.00 29.25 247 ARG A C 1
ATOM 2055 O O . ARG A 1 247 ? -35.563 0.160 -14.388 1.00 29.25 247 ARG A O 1
ATOM 2062 N N . GLY A 1 248 ? -34.179 1.917 -14.647 1.00 26.34 248 GLY A N 1
ATOM 2063 C CA . GLY A 1 248 ? -34.757 2.765 -13.608 1.00 26.34 248 GLY A CA 1
ATOM 2064 C C . GLY A 1 248 ? -34.099 4.138 -13.633 1.00 26.34 248 GLY A C 1
ATOM 2065 O O . GLY A 1 248 ? -32.884 4.235 -13.503 1.00 26.34 248 GLY A O 1
ATOM 2066 N N . GLU A 1 249 ? -34.911 5.153 -13.898 1.00 25.33 249 GLU A N 1
ATOM 2067 C CA . GLU A 1 249 ? -34.559 6.539 -14.199 1.00 25.33 249 GLU A CA 1
ATOM 2068 C C . GLU A 1 249 ? -34.103 7.366 -12.982 1.00 25.33 249 GLU A C 1
ATOM 2070 O O . GLU A 1 249 ? -34.383 7.048 -11.828 1.00 25.33 249 GLU A O 1
ATOM 2075 N N . ASP A 1 250 ? -33.403 8.448 -13.328 1.00 28.73 250 ASP A N 1
ATOM 2076 C CA . ASP A 1 250 ? -33.079 9.687 -12.615 1.00 28.73 250 ASP A CA 1
ATOM 2077 C C . ASP A 1 250 ? -33.723 9.975 -11.245 1.00 28.73 250 ASP A C 1
ATOM 2079 O O . ASP A 1 250 ? -34.936 10.109 -11.105 1.00 28.73 250 ASP A O 1
ATOM 2083 N N . SER A 1 251 ? -32.872 10.329 -10.272 1.00 26.55 251 SER A N 1
ATOM 2084 C CA . SER A 1 251 ? -33.103 11.498 -9.407 1.00 26.55 251 SER A CA 1
ATOM 2085 C C . SER A 1 251 ? -31.787 11.980 -8.774 1.00 26.55 251 SER A C 1
ATOM 2087 O O . SER A 1 251 ? -30.934 11.192 -8.367 1.00 26.55 251 SER A O 1
ATOM 2089 N N . GLY A 1 252 ? -31.577 13.299 -8.796 1.00 25.20 252 GLY A N 1
ATOM 2090 C CA . GLY A 1 252 ? -30.306 13.944 -8.487 1.00 25.20 252 GLY A CA 1
ATOM 2091 C C . GLY A 1 252 ? -30.056 14.304 -7.018 1.00 25.20 252 GLY A C 1
ATOM 2092 O O . GLY A 1 252 ? -30.902 14.154 -6.145 1.00 25.20 252 GLY A O 1
ATOM 2093 N N . PHE A 1 253 ? -28.871 14.901 -6.846 1.00 24.75 253 PHE A N 1
ATOM 2094 C CA . PHE A 1 253 ? -28.250 15.492 -5.653 1.00 24.75 253 PHE A CA 1
ATOM 2095 C C . PHE A 1 253 ? -27.573 14.533 -4.667 1.00 24.75 253 PHE A C 1
ATOM 2097 O O . PHE A 1 253 ? -28.216 13.939 -3.819 1.00 24.75 253 PHE A O 1
ATOM 2104 N N . LEU A 1 254 ? -26.231 14.533 -4.700 1.00 24.77 254 LEU A N 1
ATOM 2105 C CA . LEU A 1 254 ? -25.352 14.742 -3.539 1.00 24.77 254 LEU A CA 1
ATOM 2106 C C . LEU A 1 254 ? -23.936 15.098 -4.042 1.00 24.77 254 LEU A C 1
ATOM 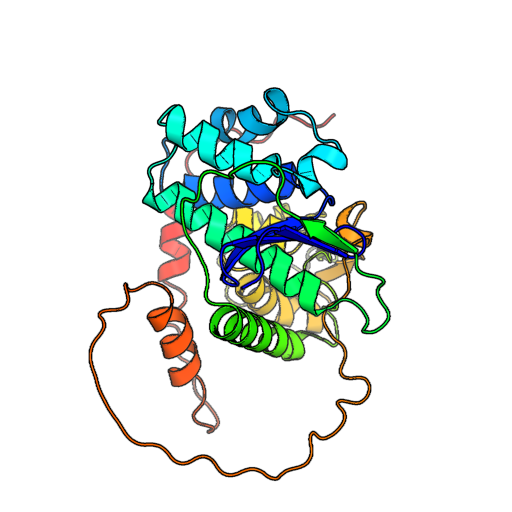2108 O O . LEU A 1 254 ? -23.362 14.434 -4.905 1.00 24.77 254 LEU A O 1
ATOM 2112 N N . LYS A 1 255 ? -23.393 16.217 -3.548 1.00 33.03 255 LYS A N 1
ATOM 2113 C CA . LYS A 1 255 ? -22.064 16.750 -3.891 1.00 33.03 255 LYS A CA 1
ATOM 2114 C C . LYS A 1 255 ? -20.970 15.779 -3.424 1.00 33.03 255 LYS A C 1
ATOM 2116 O O . LYS A 1 255 ? -20.678 15.704 -2.235 1.00 33.03 255 LYS A O 1
ATOM 2121 N N . VAL A 1 256 ? -20.339 15.079 -4.369 1.00 25.80 256 VAL A N 1
ATOM 2122 C CA . VAL A 1 256 ? -19.183 14.199 -4.127 1.00 25.80 256 VAL A CA 1
ATOM 2123 C C . VAL A 1 256 ? -17.883 14.981 -4.322 1.00 25.80 256 VAL A C 1
ATOM 2125 O O . VAL A 1 256 ? -17.618 15.523 -5.397 1.00 25.80 256 VAL A O 1
ATOM 2128 N N . ASN A 1 257 ? -17.093 15.038 -3.249 1.00 27.25 257 ASN A N 1
ATOM 2129 C CA . ASN A 1 257 ? -15.829 15.760 -3.147 1.00 27.25 257 ASN A CA 1
ATOM 2130 C C . ASN A 1 257 ? -14.739 15.155 -4.057 1.00 27.25 257 ASN A C 1
ATOM 2132 O O . ASN A 1 257 ? -14.686 13.955 -4.330 1.00 27.25 257 ASN A O 1
ATOM 2136 N N . SER A 1 258 ? -13.875 16.021 -4.564 1.00 29.20 258 SER A N 1
ATOM 2137 C CA . SER A 1 258 ? -13.309 15.955 -5.909 1.00 29.20 258 SER A CA 1
ATOM 2138 C C . SER A 1 258 ? -11.902 15.357 -6.016 1.00 29.20 258 SER A C 1
ATOM 2140 O O . SER A 1 258 ? -11.015 16.062 -6.479 1.00 29.20 258 SER A O 1
ATOM 2142 N N . HIS A 1 259 ? -11.668 14.081 -5.678 1.00 34.66 259 HIS A N 1
ATOM 2143 C CA . HIS A 1 259 ? -10.364 13.417 -5.950 1.00 34.66 259 HIS A CA 1
ATOM 2144 C C . HIS A 1 259 ? -10.431 12.037 -6.639 1.00 34.66 259 HIS A C 1
ATOM 2146 O O . HIS A 1 259 ? -9.395 11.474 -6.974 1.00 34.66 259 HIS A O 1
ATOM 2152 N N . SER A 1 260 ? -11.619 11.512 -6.950 1.00 35.88 260 SER A N 1
ATOM 2153 C CA . SER A 1 260 ? -11.787 10.287 -7.761 1.00 35.88 260 SER A CA 1
ATOM 2154 C C . SER A 1 260 ? -12.320 10.561 -9.174 1.00 35.88 260 SER A C 1
ATOM 2156 O O . SER A 1 260 ? -12.033 9.801 -10.098 1.00 35.88 260 SER A O 1
ATOM 2158 N N . LYS A 1 261 ? -13.020 11.686 -9.384 1.00 32.47 261 LYS A N 1
ATOM 2159 C CA . LYS A 1 261 ? -13.531 12.083 -10.708 1.00 32.47 261 LYS A CA 1
ATOM 2160 C C . LYS A 1 261 ? -12.421 12.424 -11.702 1.00 32.47 261 LYS A C 1
ATOM 2162 O O . LYS A 1 261 ? -12.551 12.064 -12.858 1.00 32.47 261 LYS A O 1
ATOM 2167 N N . GLN A 1 262 ? -11.310 13.031 -11.279 1.00 33.22 262 GLN A N 1
ATOM 2168 C CA . GLN A 1 262 ? -10.207 13.358 -12.198 1.00 33.22 262 GLN A CA 1
ATOM 2169 C C . GLN A 1 262 ? -9.449 12.119 -12.698 1.00 33.22 262 GLN A C 1
ATOM 2171 O O . GLN A 1 262 ? -8.997 12.113 -13.834 1.00 33.22 262 GLN A O 1
ATOM 2176 N N . THR A 1 263 ? -9.365 11.041 -11.913 1.00 32.75 263 THR A N 1
ATOM 2177 C CA . THR A 1 263 ? -8.750 9.780 -12.365 1.00 32.75 263 THR A CA 1
ATOM 2178 C C . THR A 1 263 ? -9.665 9.012 -13.318 1.00 32.75 263 THR A C 1
ATOM 2180 O O . THR A 1 263 ? -9.182 8.417 -14.272 1.00 32.75 263 THR A O 1
ATOM 2183 N N . VAL A 1 264 ? -10.983 9.053 -13.100 1.00 31.67 264 VAL A N 1
ATOM 2184 C CA . VAL A 1 264 ? -11.965 8.403 -13.985 1.00 31.67 264 VAL A CA 1
ATOM 2185 C C . VAL A 1 264 ? -12.179 9.202 -15.277 1.00 31.67 264 VAL A C 1
ATOM 2187 O O . VAL A 1 264 ? -12.207 8.605 -16.346 1.00 31.67 264 VAL A O 1
ATOM 2190 N N . LEU A 1 265 ? -12.231 10.537 -15.207 1.00 30.95 265 LEU A N 1
ATOM 2191 C CA . LEU A 1 265 ? -12.351 11.411 -16.381 1.00 30.95 265 LEU A CA 1
ATOM 2192 C C . LEU A 1 265 ? -11.072 11.392 -17.237 1.00 30.95 265 LEU A C 1
ATOM 2194 O O . LEU A 1 265 ? -11.167 11.293 -18.454 1.00 30.95 265 LEU A O 1
ATOM 2198 N N . ALA A 1 266 ? -9.882 11.335 -16.624 1.00 31.97 266 ALA A N 1
ATOM 2199 C CA . ALA A 1 266 ? -8.629 11.153 -17.365 1.00 31.97 266 ALA A CA 1
ATOM 2200 C C . ALA A 1 266 ? -8.512 9.773 -18.043 1.00 31.97 266 ALA A C 1
ATOM 2202 O O . ALA A 1 266 ? -7.777 9.636 -19.015 1.00 31.97 266 ALA A O 1
ATOM 2203 N N . LEU A 1 267 ? -9.221 8.748 -17.553 1.00 31.39 267 LEU A N 1
ATOM 2204 C CA . LEU A 1 267 ? -9.277 7.427 -18.190 1.00 31.39 267 LEU A CA 1
ATOM 2205 C C . LEU A 1 267 ? -10.376 7.336 -19.264 1.00 31.39 267 LEU A C 1
ATOM 2207 O O . LEU A 1 267 ? -10.229 6.550 -20.198 1.00 31.39 267 LEU A O 1
ATOM 2211 N N . GLN A 1 268 ? -11.438 8.144 -19.163 1.00 32.09 268 GLN A N 1
ATOM 2212 C CA . GLN A 1 268 ? -12.516 8.224 -20.157 1.00 32.09 268 GLN A CA 1
ATOM 2213 C C . GLN A 1 268 ? -12.132 9.058 -21.391 1.00 32.09 268 GLN A C 1
ATOM 2215 O O . GLN A 1 268 ? -12.516 8.686 -22.497 1.00 32.09 268 GLN A O 1
ATOM 2220 N N . ASP A 1 269 ? -11.301 10.095 -21.239 1.00 29.73 269 ASP A N 1
ATOM 2221 C CA . ASP A 1 269 ? -10.810 10.908 -22.368 1.00 29.73 269 ASP A CA 1
ATOM 2222 C C . ASP A 1 269 ? -9.694 10.228 -23.193 1.00 29.73 269 ASP A C 1
ATOM 2224 O O . ASP A 1 269 ? -9.295 10.735 -24.239 1.00 29.73 269 ASP A O 1
ATOM 2228 N N . LEU A 1 270 ? -9.203 9.055 -22.772 1.00 32.19 270 LEU A N 1
ATOM 2229 C CA . LEU A 1 270 ? -8.096 8.340 -23.428 1.00 32.19 270 LEU A CA 1
ATOM 2230 C C . LEU A 1 270 ? -8.525 7.236 -24.410 1.00 32.19 270 LEU A C 1
ATOM 2232 O O . LEU A 1 270 ? -7.663 6.637 -25.049 1.00 32.19 270 LEU A O 1
ATOM 2236 N N . TRP A 1 271 ? -9.826 6.957 -24.552 1.00 31.48 271 TRP A N 1
ATOM 2237 C CA . TRP A 1 271 ? -10.312 5.876 -25.419 1.00 31.48 271 TRP A CA 1
ATOM 2238 C C . TRP A 1 271 ? -11.486 6.317 -26.300 1.00 31.48 271 TRP A C 1
ATOM 2240 O O . TRP A 1 271 ? -12.619 5.867 -26.144 1.00 31.48 271 TRP A O 1
ATOM 2250 N N . LYS A 1 272 ? -11.190 7.138 -27.312 1.00 23.31 272 LYS A N 1
ATOM 2251 C CA . LYS A 1 272 ? -11.830 6.983 -28.624 1.00 23.31 272 LYS A CA 1
ATOM 2252 C C . LYS A 1 272 ? -10.785 6.451 -29.592 1.00 23.31 272 LYS A C 1
ATOM 2254 O O . LYS A 1 272 ? -9.771 7.086 -29.847 1.00 23.31 272 LYS A O 1
ATOM 2259 N N . VAL A 1 273 ? -11.039 5.242 -30.075 1.00 33.50 273 VAL A N 1
ATOM 2260 C CA . VAL A 1 273 ? -10.224 4.535 -31.059 1.00 33.50 273 VAL A CA 1
ATOM 2261 C C . VAL A 1 273 ? -10.108 5.374 -32.332 1.00 33.50 273 VAL A C 1
ATOM 2263 O O . VAL A 1 273 ? -11.095 5.543 -33.040 1.00 33.50 273 VAL A O 1
ATOM 2266 N N . ALA A 1 274 ? -8.902 5.857 -32.625 1.00 21.94 274 ALA A N 1
ATOM 2267 C CA . ALA A 1 274 ? -8.322 5.932 -33.962 1.00 21.94 274 ALA A CA 1
ATOM 2268 C C . ALA A 1 274 ? -6.815 6.215 -33.847 1.00 21.94 274 ALA A C 1
ATOM 2270 O O . ALA A 1 274 ? -6.355 6.932 -32.966 1.00 21.94 274 ALA A O 1
ATOM 2271 N N . TYR A 1 275 ? -6.067 5.576 -34.734 1.00 25.69 275 TYR A N 1
ATOM 2272 C CA . TYR A 1 275 ? -4.631 5.689 -34.975 1.00 25.69 275 TYR A CA 1
ATOM 2273 C C . TYR A 1 275 ? -4.075 7.139 -34.969 1.00 25.69 275 TYR A C 1
ATOM 2275 O O . TYR A 1 275 ? -4.721 8.030 -35.505 1.00 25.69 275 TYR A O 1
ATOM 2283 N N . VAL A 1 276 ? -2.819 7.273 -34.499 1.00 31.11 276 VAL A N 1
ATOM 2284 C CA . VAL A 1 276 ? -1.793 8.316 -34.786 1.00 31.11 276 VAL A CA 1
ATOM 2285 C C . VAL A 1 276 ? -2.122 9.761 -34.383 1.00 31.11 276 VAL A C 1
ATOM 2287 O O . VAL A 1 276 ? -2.941 10.409 -35.012 1.00 31.11 276 VAL A O 1
ATOM 2290 N N . ASP A 1 277 ? -1.412 10.311 -33.391 1.00 27.58 277 ASP A N 1
ATOM 2291 C CA . ASP A 1 277 ? -0.290 11.257 -33.582 1.00 27.58 277 ASP A CA 1
ATOM 2292 C C . ASP A 1 277 ? 0.241 11.750 -32.214 1.00 27.58 277 ASP A C 1
ATOM 2294 O O . ASP A 1 277 ? -0.415 11.629 -31.178 1.00 27.58 277 ASP A O 1
ATOM 2298 N N . HIS A 1 278 ? 1.474 12.247 -32.204 1.00 41.91 278 HIS A N 1
ATOM 2299 C CA . HIS A 1 278 ? 2.245 12.701 -31.052 1.00 41.91 278 HIS A CA 1
ATOM 2300 C C . HIS A 1 278 ? 1.664 13.948 -30.362 1.00 41.91 278 HIS A C 1
ATOM 2302 O O . HIS A 1 278 ? 1.591 15.008 -30.974 1.00 41.91 278 HIS A O 1
ATOM 2308 N N . ASP A 1 279 ? 1.450 13.893 -29.040 1.00 33.91 279 ASP A N 1
ATOM 2309 C CA . ASP A 1 279 ? 1.448 15.108 -28.213 1.00 33.91 279 ASP A CA 1
ATOM 2310 C C . ASP A 1 279 ? 2.312 14.950 -26.944 1.00 33.91 279 ASP A C 1
ATOM 2312 O O . ASP A 1 279 ? 2.203 13.988 -26.180 1.00 33.91 279 ASP A O 1
ATOM 2316 N N . ARG A 1 280 ? 3.233 15.905 -26.754 1.00 34.91 280 ARG A N 1
ATOM 2317 C CA . ARG A 1 280 ? 4.291 15.962 -25.721 1.00 34.91 280 ARG A CA 1
ATOM 2318 C C . ARG A 1 280 ? 3.883 16.777 -24.486 1.00 34.91 280 ARG A C 1
ATOM 2320 O O . ARG A 1 280 ? 4.724 17.119 -23.652 1.00 34.91 280 ARG A O 1
ATOM 2327 N N . SER A 1 281 ? 2.606 17.091 -24.323 1.00 30.16 281 SER A N 1
ATOM 2328 C CA . SER A 1 281 ? 2.122 17.992 -23.272 1.00 30.16 281 SER A CA 1
ATOM 2329 C C . SER A 1 281 ? 2.100 17.383 -21.851 1.00 30.16 281 SER A C 1
ATOM 2331 O O . SER A 1 281 ? 2.058 18.124 -20.868 1.00 30.16 281 SER A O 1
ATOM 2333 N N . HIS A 1 282 ? 2.268 16.062 -21.688 1.00 36.88 282 HIS A N 1
ATOM 2334 C CA . HIS A 1 282 ? 2.249 15.397 -20.370 1.00 36.88 282 HIS A CA 1
ATOM 2335 C C . HIS A 1 282 ? 3.609 15.290 -19.641 1.00 36.88 282 HIS A C 1
ATOM 2337 O O . HIS A 1 282 ? 3.635 14.953 -18.455 1.00 36.88 282 HIS A O 1
ATOM 2343 N N . GLN A 1 283 ? 4.737 15.616 -20.288 1.00 36.03 283 GLN A N 1
ATOM 2344 C CA . GLN A 1 283 ? 6.074 15.542 -19.665 1.00 36.03 283 GLN A CA 1
ATOM 2345 C C . GLN A 1 283 ? 6.374 16.697 -18.689 1.00 36.03 283 GLN A C 1
ATOM 2347 O O . GLN A 1 283 ? 7.079 16.492 -17.702 1.00 36.03 283 GLN A O 1
ATOM 2352 N N . LYS A 1 284 ? 5.809 17.897 -18.899 1.00 33.84 284 LYS A N 1
ATOM 2353 C CA . LYS A 1 284 ? 6.161 19.100 -18.112 1.00 33.84 284 LYS A CA 1
ATOM 2354 C C . LYS A 1 284 ? 5.796 19.013 -16.623 1.00 33.84 284 LYS A C 1
ATOM 2356 O O . LYS A 1 284 ? 6.561 19.487 -15.786 1.00 33.84 284 LYS A O 1
ATOM 2361 N N . ASN A 1 285 ? 4.684 18.360 -16.278 1.00 36.19 285 ASN A N 1
ATOM 2362 C CA . ASN A 1 285 ? 4.210 18.274 -14.888 1.00 36.19 285 ASN A CA 1
ATOM 2363 C C . ASN A 1 285 ? 5.001 17.277 -14.027 1.00 36.19 285 ASN A C 1
ATOM 2365 O O . ASN A 1 285 ? 4.928 17.325 -12.803 1.00 36.19 285 ASN A O 1
ATOM 2369 N N . PHE A 1 286 ? 5.745 16.352 -14.640 1.00 34.69 286 PHE A N 1
ATOM 2370 C CA . PHE A 1 286 ? 6.628 15.440 -13.910 1.00 34.69 286 PHE A CA 1
ATOM 2371 C C . PHE A 1 286 ? 8.007 16.061 -13.655 1.00 34.69 286 PHE A C 1
ATOM 2373 O O . PHE A 1 286 ? 8.584 15.830 -12.596 1.00 34.69 286 PHE A O 1
ATOM 2380 N N . SER A 1 287 ? 8.499 16.894 -14.577 1.00 35.22 287 SER A N 1
ATOM 2381 C CA . SER A 1 287 ? 9.790 17.585 -14.459 1.00 35.22 287 SER A CA 1
ATOM 2382 C C . SER A 1 287 ? 9.838 18.558 -13.277 1.00 35.22 287 SER A C 1
ATOM 2384 O O . SER A 1 287 ? 10.748 18.477 -12.459 1.00 35.22 287 SER A O 1
ATOM 2386 N N . GLN A 1 288 ? 8.803 19.390 -13.104 1.00 38.78 288 GLN A N 1
ATOM 2387 C CA . GLN A 1 288 ? 8.739 20.373 -12.008 1.00 38.78 288 GLN A CA 1
ATOM 2388 C C . GLN A 1 288 ? 8.709 19.737 -10.606 1.00 38.78 288 GLN A C 1
ATOM 2390 O O . GLN A 1 288 ? 9.099 20.365 -9.623 1.00 38.78 288 GLN A O 1
ATOM 2395 N N . TYR A 1 289 ? 8.242 18.491 -10.498 1.00 39.03 289 TYR A N 1
ATOM 2396 C CA . TYR A 1 289 ? 8.129 17.783 -9.223 1.00 39.03 289 TYR A CA 1
ATOM 2397 C C . TYR A 1 289 ? 9.468 17.210 -8.739 1.00 39.03 289 TYR A C 1
ATOM 2399 O O . TYR A 1 289 ? 9.736 17.168 -7.539 1.00 39.03 289 TYR A O 1
ATOM 2407 N N . LEU A 1 290 ? 10.323 16.793 -9.675 1.00 33.94 290 LEU A N 1
ATOM 2408 C CA . LEU A 1 290 ? 11.650 16.262 -9.367 1.00 33.94 290 LEU A CA 1
ATOM 2409 C C . LEU A 1 290 ? 12.657 17.373 -9.068 1.00 33.94 290 LEU A C 1
ATOM 2411 O O . LEU A 1 290 ? 13.538 17.181 -8.238 1.00 33.94 290 LEU A O 1
ATOM 2415 N N . GLU A 1 291 ? 12.486 18.547 -9.675 1.00 37.09 291 GLU A N 1
ATOM 2416 C CA . GLU A 1 291 ? 13.304 19.731 -9.388 1.00 37.09 291 GLU A CA 1
ATOM 2417 C C . GLU A 1 291 ? 13.042 20.295 -7.979 1.00 37.09 291 GLU A C 1
ATOM 2419 O O . GLU A 1 291 ? 13.970 20.761 -7.324 1.00 37.09 291 GLU A O 1
ATOM 2424 N N . LYS A 1 292 ? 11.800 20.215 -7.474 1.00 39.53 292 LYS A N 1
ATOM 2425 C CA . LYS A 1 292 ? 11.428 20.761 -6.154 1.00 39.53 292 LYS A CA 1
ATOM 2426 C C . LYS A 1 292 ? 11.787 19.876 -4.959 1.00 39.53 292 LYS A C 1
ATOM 2428 O O . LYS A 1 292 ? 12.033 20.412 -3.885 1.00 39.53 292 LYS A O 1
ATOM 2433 N N . ASN A 1 293 ? 11.794 18.552 -5.119 1.00 38.56 293 ASN A N 1
ATOM 2434 C CA . ASN A 1 293 ? 11.861 17.617 -3.986 1.00 38.56 293 ASN A CA 1
ATOM 2435 C C . ASN A 1 293 ? 13.241 16.968 -3.767 1.00 38.56 293 ASN A C 1
ATOM 2437 O O . ASN A 1 293 ? 13.384 16.165 -2.849 1.00 38.56 293 ASN A O 1
ATOM 2441 N N . PHE A 1 294 ? 14.257 17.301 -4.576 1.00 39.22 294 PHE A N 1
ATOM 2442 C CA . PHE A 1 294 ? 15.568 16.630 -4.534 1.00 39.22 294 PHE A CA 1
ATOM 2443 C C . PHE A 1 294 ? 16.787 17.546 -4.321 1.00 39.22 294 PHE A C 1
ATOM 2445 O O . PHE A 1 294 ? 17.914 17.073 -4.431 1.00 39.22 294 PHE A O 1
ATOM 2452 N N . ILE A 1 295 ? 16.601 18.811 -3.918 1.00 32.12 295 ILE A N 1
ATOM 2453 C CA . ILE A 1 295 ? 17.684 19.609 -3.308 1.00 32.12 295 ILE A CA 1
ATOM 2454 C C . ILE A 1 295 ? 17.601 19.446 -1.784 1.00 32.12 295 ILE A C 1
ATOM 2456 O O . ILE A 1 295 ? 17.135 20.320 -1.061 1.00 32.12 295 ILE A O 1
ATOM 2460 N N . SER A 1 296 ? 17.989 18.270 -1.301 1.00 30.00 296 SER A N 1
ATOM 2461 C CA . SER A 1 296 ? 18.365 18.033 0.094 1.00 30.00 296 SER A CA 1
ATOM 2462 C C . SER A 1 296 ? 19.200 16.756 0.121 1.00 30.00 296 SER A C 1
ATOM 2464 O O . SER A 1 296 ? 18.690 15.639 0.228 1.00 30.00 296 SER A O 1
ATOM 2466 N N . ASP A 1 297 ? 20.501 16.932 -0.098 1.00 32.66 297 ASP A N 1
ATOM 2467 C CA . ASP A 1 297 ? 21.507 15.889 0.042 1.00 32.66 297 ASP A CA 1
ATOM 2468 C C . ASP A 1 297 ? 21.517 15.399 1.488 1.00 32.66 297 ASP A C 1
ATOM 2470 O O . ASP A 1 297 ? 22.062 16.101 2.328 1.00 32.66 297 ASP A O 1
ATOM 2474 N N . HIS A 1 298 ? 20.941 14.229 1.793 1.00 29.81 298 HIS A N 1
ATOM 2475 C CA . HIS A 1 298 ? 21.249 13.434 2.999 1.00 29.81 298 HIS A CA 1
ATOM 2476 C C . HIS A 1 298 ? 20.641 12.014 2.928 1.00 29.81 298 HIS A C 1
ATOM 2478 O O . HIS A 1 298 ? 19.819 11.645 3.755 1.00 29.81 298 HIS A O 1
ATOM 2484 N N . TRP A 1 299 ? 21.024 11.186 1.942 1.00 29.09 299 TRP A N 1
ATOM 2485 C CA . TRP A 1 299 ? 20.624 9.759 1.906 1.00 29.09 299 TRP A CA 1
ATOM 2486 C C . TRP A 1 299 ? 21.682 8.814 1.305 1.00 29.09 299 TRP A C 1
ATOM 2488 O O . TRP A 1 299 ? 21.375 7.994 0.443 1.00 29.09 299 TRP A O 1
ATOM 2498 N N . LEU A 1 300 ? 22.936 8.890 1.770 1.00 28.70 300 LEU A N 1
ATOM 2499 C CA . LEU A 1 300 ? 23.975 7.903 1.412 1.00 28.70 300 LEU A CA 1
ATOM 2500 C C . LEU A 1 300 ? 24.702 7.248 2.595 1.00 28.70 300 LEU A C 1
ATOM 2502 O O . LEU A 1 300 ? 25.727 6.605 2.406 1.00 28.70 300 LEU A O 1
ATOM 2506 N N . LEU A 1 301 ? 24.154 7.322 3.805 1.00 28.95 301 LEU A N 1
ATOM 2507 C CA . LEU A 1 301 ? 24.651 6.536 4.931 1.00 28.95 301 LEU A CA 1
ATOM 2508 C C . LEU A 1 301 ? 23.481 5.778 5.536 1.00 28.95 301 LEU A C 1
ATOM 2510 O O . LEU A 1 301 ? 22.518 6.411 5.953 1.00 28.95 301 LEU A O 1
ATOM 2514 N N . MET A 1 302 ? 23.597 4.446 5.531 1.00 24.91 302 MET A N 1
ATOM 2515 C CA . MET A 1 302 ? 22.859 3.424 6.297 1.00 24.91 302 MET A CA 1
ATOM 2516 C C . MET A 1 302 ? 22.435 2.256 5.397 1.00 24.91 302 MET A C 1
ATOM 2518 O O . MET A 1 302 ? 21.258 2.104 5.094 1.00 24.91 302 MET A O 1
ATOM 2522 N N . MET A 1 303 ? 23.398 1.428 4.988 1.00 24.75 303 MET A N 1
ATOM 2523 C CA . MET A 1 303 ? 23.357 -0.041 5.086 1.00 24.75 303 MET A CA 1
ATOM 2524 C C . MET A 1 303 ? 24.807 -0.557 4.951 1.00 24.75 303 MET A C 1
ATOM 2526 O O . MET A 1 303 ? 25.569 0.078 4.224 1.00 24.75 303 MET A O 1
ATOM 2530 N N . PRO A 1 304 ? 25.196 -1.594 5.718 1.00 31.89 304 PRO A N 1
ATOM 2531 C CA . PRO A 1 304 ? 26.593 -1.976 5.957 1.00 31.89 304 PRO A CA 1
ATOM 2532 C C . PRO A 1 304 ? 27.366 -2.409 4.711 1.00 31.89 304 PRO A C 1
ATOM 2534 O O . PRO A 1 304 ? 26.731 -2.943 3.770 1.00 31.89 304 PRO A O 1
#

pLDDT: mean 73.94, std 25.17, range [21.94, 97.69]

Radius of gyration: 20.79 Å; chains: 1; bounding box: 61×42×56 Å

Foldseek 3Di:
DAAFWKDFDQKTWGDDPQWTQAIDGPFPLLVLLLLLLLLVCLVPVLSDPVVSCVLVVVDDDDPVCRRAPDSSLVSLVVCCVVVVDPLVSSVSSRVVRRLVRVLLVVLDDPPTDMDTGHHPDDDDGSDTHDPVVSVVVSVVVLVLCVVLVVAAFDQQWQKAFDPDPVDQQPLDDPVRSVVVNVRSPGGGLSNVCSNLVHDSSVSCVSCRVCCVVVRIHIDAHDPPCNVTGTRDDPPDPDPDDPDDDDDDDDDDDDDDDDDVCVVVVVVVVPDDDDDDDDDPVPSPVSVVSCVPPPPPPDPDDDDD